Protein AF-A0A6A6K8E7-F1 (afdb_monomer_lite)

Structure (mmCIF, N/CA/C/O backbone):
data_AF-A0A6A6K8E7-F1
#
_entry.id   AF-A0A6A6K8E7-F1
#
loop_
_atom_site.group_PDB
_atom_site.id
_atom_site.type_symbol
_atom_site.label_atom_id
_atom_site.label_alt_id
_atom_site.label_comp_id
_atom_site.label_asym_id
_atom_site.label_entity_id
_atom_site.label_seq_id
_atom_site.pdbx_PDB_ins_code
_atom_site.Cartn_x
_atom_site.Cartn_y
_atom_site.Cartn_z
_atom_site.occupancy
_atom_site.B_iso_or_equiv
_atom_site.auth_seq_id
_atom_site.auth_comp_id
_atom_site.auth_asym_id
_atom_site.auth_atom_id
_atom_site.pdbx_PDB_model_num
ATOM 1 N N . MET A 1 1 ? -2.372 -2.328 24.930 1.00 84.94 1 MET A N 1
ATOM 2 C CA . MET A 1 1 ? -2.361 -1.966 23.493 1.00 84.94 1 MET A CA 1
ATOM 3 C C . MET A 1 1 ? -1.120 -2.488 22.776 1.00 84.94 1 MET A C 1
ATOM 5 O O . MET A 1 1 ? -1.290 -3.328 21.912 1.00 84.94 1 MET A O 1
ATOM 9 N N . CYS A 1 2 ? 0.113 -2.120 23.151 1.00 92.75 2 CYS A N 1
ATOM 10 C CA . CYS A 1 2 ? 1.314 -2.597 22.435 1.00 92.75 2 CYS A CA 1
ATOM 11 C C . CYS A 1 2 ? 1.496 -4.128 22.369 1.00 92.75 2 CYS A C 1
ATOM 13 O O . CYS A 1 2 ? 2.078 -4.627 21.412 1.00 92.75 2 CYS A O 1
ATOM 15 N N . ASN A 1 3 ? 0.945 -4.888 23.322 1.00 91.62 3 ASN A N 1
ATOM 16 C CA . ASN A 1 3 ? 1.037 -6.354 23.334 1.00 91.62 3 ASN A CA 1
ATOM 17 C C . ASN A 1 3 ? 0.374 -7.052 22.125 1.00 91.62 3 ASN A C 1
ATOM 19 O O . ASN A 1 3 ? 0.694 -8.197 21.838 1.00 91.62 3 ASN A O 1
ATOM 23 N N . VAL A 1 4 ? -0.550 -6.387 21.420 1.00 88.94 4 VAL A N 1
ATOM 24 C CA . VAL A 1 4 ? -1.189 -6.949 20.212 1.00 88.94 4 VAL A CA 1
ATOM 25 C C . VAL A 1 4 ? -0.459 -6.572 18.919 1.00 88.94 4 VAL A C 1
ATOM 27 O O . VAL A 1 4 ? -0.928 -6.889 17.830 1.00 88.94 4 VAL A O 1
ATOM 30 N N . THR A 1 5 ? 0.646 -5.831 19.021 1.00 93.31 5 THR A N 1
ATOM 31 C CA . THR A 1 5 ? 1.342 -5.265 17.863 1.00 93.31 5 THR A CA 1
ATOM 32 C C . THR A 1 5 ? 2.451 -6.172 17.354 1.00 93.31 5 THR A C 1
ATOM 34 O O . THR A 1 5 ? 3.010 -6.974 18.099 1.00 93.31 5 THR A O 1
ATOM 37 N N . ARG A 1 6 ? 2.798 -6.018 16.072 1.00 89.75 6 ARG A N 1
ATOM 38 C CA . ARG A 1 6 ? 3.894 -6.763 15.439 1.00 89.75 6 ARG A CA 1
ATOM 39 C C . ARG A 1 6 ? 5.268 -6.368 15.992 1.00 89.75 6 ARG A C 1
ATOM 41 O O . ARG A 1 6 ? 6.179 -7.192 15.981 1.00 89.75 6 ARG A O 1
ATOM 48 N N . TYR A 1 7 ? 5.414 -5.133 16.480 1.00 94.88 7 TYR A N 1
ATOM 49 C CA . TYR A 1 7 ? 6.658 -4.597 17.036 1.00 94.88 7 TYR A CA 1
ATOM 50 C C . TYR A 1 7 ? 6.416 -4.010 18.439 1.00 94.88 7 TYR A C 1
ATOM 52 O O . TYR A 1 7 ? 6.414 -2.785 18.604 1.00 94.88 7 TYR A O 1
ATOM 60 N N . PRO A 1 8 ? 6.219 -4.862 19.464 1.00 95.06 8 PRO A N 1
ATOM 61 C CA . PRO A 1 8 ? 5.814 -4.425 20.800 1.00 95.06 8 PRO A CA 1
ATOM 62 C C . PRO A 1 8 ? 6.839 -3.493 21.451 1.00 95.06 8 PRO A C 1
ATOM 64 O O . PRO A 1 8 ? 6.455 -2.447 21.967 1.00 95.06 8 PRO A O 1
ATOM 67 N N . ASP A 1 9 ? 8.136 -3.793 21.359 1.00 95.69 9 ASP A N 1
ATOM 68 C CA . ASP A 1 9 ? 9.183 -2.954 21.959 1.00 95.69 9 ASP A CA 1
ATOM 69 C C . ASP A 1 9 ? 9.235 -1.557 21.333 1.00 95.69 9 ASP A C 1
ATOM 71 O O . ASP A 1 9 ? 9.339 -0.554 22.041 1.00 95.69 9 ASP A O 1
ATOM 75 N N . SER A 1 10 ? 9.108 -1.478 20.001 1.00 96.19 10 SER A N 1
ATOM 76 C CA . SER A 1 10 ? 9.092 -0.192 19.298 1.00 96.19 10 SER A CA 1
ATOM 77 C C . SER A 1 10 ? 7.803 0.580 19.566 1.00 96.19 10 SER A C 1
ATOM 79 O O . SER A 1 10 ? 7.835 1.803 19.584 1.00 96.19 10 SER A O 1
ATOM 81 N N . CYS A 1 11 ? 6.682 -0.114 19.791 1.00 96.19 11 CYS A N 1
ATOM 82 C CA . CYS A 1 11 ? 5.432 0.496 20.236 1.00 96.19 11 CYS A CA 1
ATOM 83 C C . CYS A 1 11 ? 5.599 1.122 21.625 1.00 96.19 11 CYS A C 1
ATOM 85 O O . CYS A 1 11 ? 5.289 2.294 21.815 1.00 96.19 11 CYS A O 1
ATOM 87 N N . TYR A 1 12 ? 6.136 0.374 22.594 1.00 94.75 12 TYR A N 1
ATOM 88 C CA . TYR A 1 12 ? 6.319 0.878 23.956 1.00 94.75 12 TYR A CA 1
ATOM 89 C C . TYR A 1 12 ? 7.267 2.079 24.006 1.00 94.75 12 TYR A C 1
ATOM 91 O O . TYR A 1 12 ? 6.961 3.075 24.669 1.00 94.75 12 TYR A O 1
ATOM 99 N N . SER A 1 13 ? 8.406 2.016 23.312 1.00 94.62 13 SER A N 1
ATOM 100 C CA . SER A 1 13 ? 9.389 3.103 23.329 1.00 94.62 13 SER A CA 1
ATOM 101 C C . SER A 1 13 ? 8.856 4.377 22.670 1.00 94.62 13 SER A C 1
ATOM 103 O O . SER A 1 13 ? 8.984 5.457 23.251 1.00 94.62 13 SER A O 1
ATOM 105 N N . SER A 1 14 ? 8.190 4.267 21.518 1.00 94.31 14 SER A N 1
ATOM 106 C CA . SER A 1 14 ? 7.659 5.432 20.808 1.00 94.31 14 SER A CA 1
ATOM 107 C C . SER A 1 14 ? 6.441 6.035 21.507 1.00 94.31 14 SER A C 1
ATOM 109 O O . SER A 1 14 ? 6.390 7.249 21.703 1.00 94.31 14 SER A O 1
ATOM 111 N N . MET A 1 15 ? 5.505 5.210 21.989 1.00 91.81 15 MET A N 1
ATOM 112 C CA . MET A 1 15 ? 4.329 5.695 22.716 1.00 91.81 15 MET A CA 1
ATOM 113 C C . MET A 1 15 ? 4.702 6.333 24.054 1.00 91.81 15 MET A C 1
ATOM 115 O O . MET A 1 15 ? 4.151 7.373 24.401 1.00 91.81 15 MET A O 1
ATOM 119 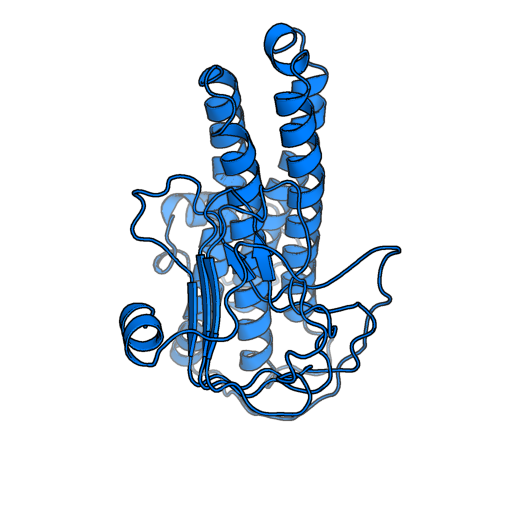N N . SER A 1 16 ? 5.645 5.757 24.808 1.00 89.94 16 SER A N 1
ATOM 120 C CA . SER A 1 16 ? 6.080 6.346 26.084 1.00 89.94 16 SER A CA 1
ATOM 121 C C . SER A 1 16 ? 6.799 7.684 25.899 1.00 89.94 16 SER A C 1
ATOM 123 O O . SER A 1 16 ? 6.600 8.598 26.700 1.00 89.94 16 SER A O 1
ATOM 125 N N . SER A 1 17 ? 7.594 7.831 24.834 1.00 89.88 17 SER A N 1
ATOM 126 C CA . SER A 1 17 ? 8.190 9.113 24.452 1.00 89.88 17 SER A CA 1
ATOM 127 C C . SER A 1 17 ? 7.111 10.136 24.085 1.00 89.88 17 SER A C 1
ATOM 129 O O . SER A 1 17 ? 7.082 11.228 24.654 1.00 89.88 17 SER A O 1
ATOM 131 N N . ALA A 1 18 ? 6.163 9.746 23.228 1.00 88.31 18 ALA A N 1
ATOM 132 C CA . ALA A 1 18 ? 5.090 10.616 22.765 1.00 88.31 18 ALA A CA 1
ATOM 133 C C . ALA A 1 18 ? 4.142 11.052 23.899 1.00 88.31 18 ALA A C 1
ATOM 135 O O . ALA A 1 18 ? 3.736 12.213 23.946 1.00 88.31 18 ALA A O 1
ATOM 136 N N . LEU A 1 19 ? 3.846 10.158 24.852 1.00 86.50 19 LEU A N 1
ATOM 137 C CA . LEU A 1 19 ? 3.050 10.452 26.051 1.00 86.50 19 LEU A CA 1
ATOM 138 C C . LEU A 1 19 ? 3.703 11.542 26.904 1.00 86.50 19 LEU A C 1
ATOM 140 O O . LEU A 1 19 ? 3.022 12.465 27.335 1.00 86.50 19 LEU A O 1
ATOM 144 N N . ARG A 1 20 ? 5.026 11.475 27.105 1.00 82.81 20 ARG A N 1
ATOM 145 C CA . ARG A 1 20 ? 5.769 12.490 27.874 1.00 82.81 20 ARG A CA 1
ATOM 146 C C . ARG A 1 20 ? 5.774 13.859 27.195 1.00 82.81 20 ARG A C 1
ATOM 148 O O . ARG A 1 20 ? 5.878 14.866 27.885 1.00 82.81 20 ARG A O 1
ATOM 155 N N . SER A 1 21 ? 5.693 13.895 25.866 1.00 79.31 21 SER A N 1
ATOM 156 C CA . SER A 1 21 ? 5.676 15.136 25.081 1.00 79.31 21 SER A CA 1
ATOM 157 C C . SER A 1 21 ? 4.278 15.703 24.809 1.00 79.31 21 SER A C 1
ATOM 159 O O . SER A 1 21 ? 4.171 16.817 24.305 1.00 79.31 21 SER A O 1
ATOM 161 N N . SER A 1 22 ? 3.208 14.948 25.078 1.00 71.50 22 SER A N 1
ATOM 162 C CA . SER A 1 22 ? 1.848 15.331 24.686 1.00 71.50 22 SER A CA 1
ATOM 163 C C . SER A 1 22 ? 1.158 16.173 25.757 1.00 71.50 22 SER A C 1
ATOM 165 O O . SER A 1 22 ? 0.893 15.697 26.856 1.00 71.50 22 SER A O 1
ATOM 167 N N . SER A 1 23 ? 0.772 17.399 25.399 1.00 62.88 23 SER A N 1
ATOM 168 C CA . SER A 1 23 ? -0.050 18.290 26.235 1.00 62.88 23 SER A CA 1
ATOM 169 C C . SER A 1 23 ? -1.548 17.949 26.214 1.00 62.88 23 SER A C 1
ATOM 171 O O . SER A 1 23 ? -2.317 18.541 26.964 1.00 62.88 23 SER A O 1
ATOM 173 N N . ASN A 1 24 ? -1.974 17.046 25.320 1.00 55.28 24 ASN A N 1
ATOM 174 C CA . ASN A 1 24 ? -3.386 16.788 25.004 1.00 55.28 24 ASN A CA 1
ATOM 175 C C . ASN A 1 24 ? -3.947 15.519 25.662 1.00 55.28 24 ASN A C 1
ATOM 177 O O . ASN A 1 24 ? -5.092 15.169 25.395 1.00 55.28 24 ASN A O 1
ATOM 181 N N . VAL A 1 25 ? -3.149 14.805 26.460 1.00 64.69 25 VAL A N 1
ATOM 182 C CA . VAL A 1 25 ? -3.635 13.655 27.234 1.00 64.69 25 VAL A CA 1
ATOM 183 C C . VAL A 1 25 ? -4.219 14.192 28.529 1.00 64.69 25 VAL A C 1
ATOM 185 O O . VAL A 1 25 ? -3.510 14.832 29.305 1.00 64.69 25 VAL A O 1
ATOM 188 N N . THR A 1 26 ? -5.514 13.964 28.735 1.00 63.41 26 THR A N 1
ATOM 189 C CA . THR A 1 26 ? -6.247 14.540 29.871 1.00 63.41 26 THR A CA 1
ATOM 190 C C . THR A 1 26 ? -5.755 14.031 31.232 1.00 63.41 26 THR A C 1
ATOM 192 O O . THR A 1 26 ? -5.766 14.799 32.194 1.00 63.41 26 THR A O 1
ATOM 195 N N . ASP A 1 27 ? -5.235 12.799 31.298 1.00 66.75 27 ASP A N 1
ATOM 196 C CA . ASP A 1 27 ? -4.485 12.253 32.437 1.00 66.75 27 ASP A CA 1
ATOM 197 C C . ASP A 1 27 ? -3.301 11.379 31.952 1.00 66.75 27 ASP A C 1
ATOM 199 O O . ASP A 1 27 ? -3.496 10.225 31.561 1.00 66.75 27 ASP A O 1
ATOM 203 N N . PRO A 1 28 ? -2.050 11.880 31.976 1.00 65.88 28 PRO A N 1
ATOM 204 C CA . PRO A 1 28 ? -0.867 11.115 31.568 1.00 65.88 28 PRO A CA 1
ATOM 205 C C . PRO A 1 28 ? -0.622 9.837 32.385 1.00 65.88 28 PRO A C 1
ATOM 207 O O . PRO A 1 28 ? 0.130 8.967 31.937 1.00 65.88 28 PRO A O 1
ATOM 210 N N . HIS A 1 29 ? -1.213 9.719 33.580 1.00 68.50 29 HIS A N 1
ATOM 211 C CA . HIS A 1 29 ? -1.093 8.543 34.438 1.00 68.50 29 HIS A CA 1
ATOM 212 C C . HIS A 1 29 ? -2.156 7.477 34.147 1.00 68.50 29 HIS A C 1
ATOM 214 O O . HIS A 1 29 ? -1.919 6.308 34.459 1.00 68.50 29 HIS A O 1
ATOM 220 N N . ASN A 1 30 ? -3.277 7.845 33.520 1.00 69.88 30 ASN A N 1
ATOM 221 C CA . ASN A 1 30 ? -4.328 6.913 33.112 1.00 69.88 30 ASN A CA 1
ATOM 222 C C . ASN A 1 30 ? -5.020 7.355 31.803 1.00 69.88 30 ASN A C 1
ATOM 224 O O . ASN A 1 30 ? -6.186 7.749 31.825 1.00 69.88 30 ASN A O 1
ATOM 228 N N . PRO A 1 31 ? -4.311 7.302 30.661 1.00 74.00 31 PRO A N 1
ATOM 229 C CA . PRO A 1 31 ? -4.851 7.741 29.379 1.00 74.00 31 PRO A CA 1
ATOM 230 C C . PRO A 1 31 ? -5.948 6.802 28.872 1.00 74.00 31 PRO A C 1
ATOM 232 O O . PRO A 1 31 ? -5.820 5.574 28.929 1.00 74.00 31 PRO A O 1
ATOM 235 N N . GLU A 1 32 ? -6.998 7.382 28.296 1.00 73.69 32 GLU A N 1
ATOM 236 C CA . GLU A 1 32 ? -8.095 6.613 27.716 1.00 73.69 32 GLU A CA 1
ATOM 237 C C . GLU A 1 32 ? -7.620 5.823 26.472 1.00 73.69 32 GLU A C 1
ATOM 239 O O . GLU A 1 32 ? -6.768 6.299 25.710 1.00 73.69 32 GLU A O 1
ATOM 244 N N . PRO A 1 33 ? -8.188 4.636 26.170 1.00 78.00 33 PRO A N 1
ATOM 245 C CA . PRO A 1 33 ? -7.754 3.814 25.032 1.00 78.00 33 PRO A CA 1
ATOM 246 C C . PRO A 1 33 ? -7.795 4.539 23.679 1.00 78.00 33 PRO A C 1
ATOM 248 O O . PRO A 1 33 ? -6.958 4.289 22.809 1.00 78.00 33 PRO A O 1
ATOM 251 N N . HIS A 1 34 ? -8.756 5.449 23.496 1.00 77.31 34 HIS A N 1
ATOM 252 C CA . HIS A 1 34 ? -8.877 6.246 22.276 1.00 77.31 34 HIS A CA 1
ATOM 253 C C . HIS A 1 34 ? -7.769 7.309 22.161 1.00 77.31 34 HIS A C 1
ATOM 255 O O . HIS A 1 34 ? -7.256 7.525 21.063 1.00 77.31 34 HIS A O 1
ATOM 261 N N . GLU A 1 35 ? -7.346 7.921 23.276 1.00 79.69 35 GLU A N 1
ATOM 262 C CA . GLU A 1 35 ? -6.226 8.873 23.314 1.00 79.69 35 GLU A CA 1
ATOM 263 C C . GLU A 1 35 ? -4.915 8.160 22.975 1.00 79.69 35 GLU A C 1
ATOM 265 O O . GLU A 1 35 ? -4.120 8.655 22.175 1.00 79.69 35 GLU A O 1
ATOM 270 N N . LEU A 1 36 ? -4.714 6.958 23.525 1.00 85.44 36 LEU A N 1
ATOM 271 C CA . LEU A 1 36 ? -3.559 6.116 23.218 1.00 85.44 36 LEU A CA 1
ATOM 272 C C . LEU A 1 36 ? -3.527 5.681 21.751 1.00 85.44 36 LEU A C 1
ATOM 274 O O . LEU A 1 36 ? -2.457 5.649 21.140 1.00 85.44 36 LEU A O 1
ATOM 278 N N . PHE A 1 37 ? -4.680 5.354 21.167 1.00 88.62 37 PHE A N 1
ATOM 279 C CA . PHE A 1 37 ? -4.739 4.981 19.758 1.00 88.62 37 PHE A CA 1
ATOM 280 C C . PHE A 1 37 ? -4.448 6.181 18.852 1.00 88.62 37 PHE A C 1
ATOM 282 O O . PHE A 1 37 ? -3.623 6.083 17.945 1.00 88.62 37 PHE A O 1
ATOM 289 N N . LEU A 1 38 ? -5.043 7.338 19.154 1.00 88.12 38 LEU A N 1
ATOM 290 C CA . LEU A 1 38 ? -4.754 8.591 18.461 1.00 88.12 38 LEU A CA 1
ATOM 291 C C . LEU A 1 38 ? -3.267 8.958 18.550 1.00 88.12 38 LEU A C 1
ATOM 293 O O . LEU A 1 38 ? -2.678 9.429 17.578 1.00 88.12 38 LEU A O 1
ATOM 297 N N . LEU A 1 39 ? -2.646 8.728 19.707 1.00 90.75 39 LEU A N 1
ATOM 298 C CA . LEU A 1 39 ? -1.219 8.945 19.895 1.00 90.75 39 LEU A CA 1
ATOM 299 C C . LEU A 1 39 ? -0.374 7.997 19.034 1.00 90.75 39 LEU A C 1
ATOM 301 O O . LEU A 1 39 ? 0.589 8.450 18.424 1.00 90.75 39 LEU A O 1
ATOM 305 N N . SER A 1 40 ? -0.754 6.718 18.933 1.00 94.81 40 SER A N 1
ATOM 306 C CA . SER A 1 40 ? -0.100 5.753 18.034 1.00 94.81 40 SER A CA 1
ATOM 307 C C . SER A 1 40 ? -0.118 6.235 16.580 1.00 94.81 40 SER A C 1
ATOM 309 O O . SER A 1 40 ? 0.911 6.195 15.908 1.00 94.81 40 SER A O 1
ATOM 311 N N . LEU A 1 41 ? -1.259 6.753 16.114 1.00 95.25 41 LEU A N 1
ATOM 312 C CA . LEU A 1 41 ? -1.389 7.293 14.758 1.00 95.25 41 LEU A CA 1
ATOM 313 C C . LEU A 1 41 ? -0.506 8.525 14.542 1.00 95.25 41 LEU A C 1
ATOM 315 O O . LEU A 1 41 ? 0.165 8.621 13.522 1.00 95.25 41 LEU A O 1
ATOM 319 N N . LYS A 1 42 ? -0.447 9.440 15.517 1.00 94.69 42 LYS A N 1
ATOM 320 C CA . LYS A 1 42 ? 0.431 10.621 15.453 1.00 94.69 42 LYS A CA 1
ATOM 321 C C . LYS A 1 42 ? 1.912 10.251 15.422 1.00 94.69 42 LYS A C 1
ATOM 323 O O . LYS A 1 42 ? 2.681 10.884 14.710 1.00 94.69 42 LYS A O 1
ATOM 328 N N . VAL A 1 43 ? 2.313 9.230 16.180 1.00 96.31 43 VAL A N 1
ATOM 329 C CA . VAL A 1 43 ? 3.682 8.697 16.143 1.00 96.31 43 VAL A CA 1
ATOM 330 C C . VAL A 1 43 ? 4.014 8.166 14.749 1.00 96.31 43 VAL A C 1
ATOM 332 O O . VAL A 1 43 ? 5.068 8.499 14.214 1.00 96.31 43 VAL A O 1
ATOM 335 N N . ALA A 1 44 ? 3.115 7.381 14.147 1.00 97.75 44 ALA A N 1
ATOM 336 C CA . ALA A 1 44 ? 3.294 6.894 12.782 1.00 97.75 44 ALA A CA 1
ATOM 337 C C . ALA A 1 44 ? 3.381 8.054 11.776 1.00 97.75 44 ALA A C 1
ATOM 339 O O . ALA A 1 44 ? 4.338 8.116 11.008 1.00 97.75 44 ALA A O 1
ATOM 340 N N . LEU A 1 45 ? 2.444 9.007 11.844 1.00 97.25 45 LEU A N 1
ATOM 341 C CA . LEU A 1 45 ? 2.396 10.178 10.968 1.00 97.25 45 LEU A CA 1
ATOM 342 C C . LEU A 1 45 ? 3.704 10.975 11.005 1.00 97.25 45 LEU A C 1
ATOM 344 O O . LEU A 1 45 ? 4.283 11.255 9.961 1.00 97.25 45 LEU A O 1
ATOM 348 N N . ASN A 1 46 ? 4.191 11.308 12.202 1.00 96.38 46 ASN A N 1
ATOM 349 C CA . ASN A 1 46 ? 5.400 12.116 12.364 1.00 96.38 46 ASN A CA 1
ATOM 350 C C . ASN A 1 46 ? 6.633 11.452 11.735 1.00 96.38 46 ASN A C 1
ATOM 352 O O . ASN A 1 46 ? 7.451 12.140 11.124 1.00 96.38 46 ASN A O 1
ATOM 356 N N . GLU A 1 47 ? 6.764 10.127 11.850 1.00 96.94 47 GLU A N 1
ATOM 357 C CA . GLU A 1 47 ? 7.870 9.416 11.203 1.00 96.94 47 GLU A CA 1
ATOM 358 C C . GLU A 1 47 ? 7.738 9.386 9.679 1.00 96.94 47 GLU A C 1
ATOM 360 O O . GLU A 1 47 ? 8.739 9.559 8.986 1.00 96.94 47 GLU A O 1
ATOM 365 N N . VAL A 1 48 ? 6.529 9.205 9.133 1.00 97.06 48 VAL A N 1
ATOM 366 C CA . VAL A 1 48 ? 6.329 9.245 7.672 1.00 97.06 48 VAL A CA 1
ATOM 367 C C . VAL A 1 48 ? 6.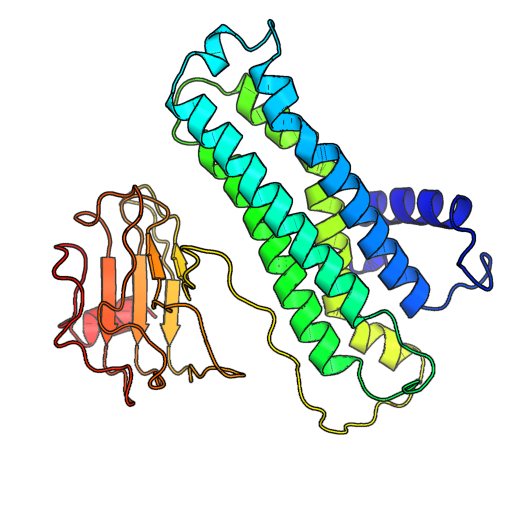580 10.660 7.128 1.00 97.06 48 VAL A C 1
ATOM 369 O O . VAL A 1 48 ? 7.248 10.816 6.108 1.00 97.06 48 VAL A O 1
ATOM 372 N N . ILE A 1 49 ? 6.151 11.706 7.842 1.00 95.44 49 ILE A N 1
ATOM 373 C CA . ILE A 1 49 ? 6.462 13.102 7.492 1.00 95.44 49 ILE A CA 1
ATOM 374 C C . ILE A 1 49 ? 7.977 13.332 7.480 1.00 95.44 49 ILE A C 1
ATOM 376 O O . ILE A 1 49 ? 8.500 13.896 6.521 1.00 95.44 49 ILE A O 1
ATOM 380 N N . SER A 1 50 ? 8.701 12.874 8.503 1.00 95.25 50 SER A N 1
ATOM 381 C CA . SER A 1 50 ? 10.168 12.976 8.555 1.00 95.25 50 SER A CA 1
ATOM 382 C C . SER A 1 50 ? 10.829 12.272 7.358 1.00 95.25 50 SER A C 1
ATOM 384 O O . SER A 1 50 ? 11.728 12.817 6.704 1.00 95.25 50 SER A O 1
ATOM 386 N N . LEU A 1 51 ? 10.314 11.088 7.017 1.00 94.38 51 LEU A N 1
ATOM 387 C CA . LEU A 1 51 ? 10.765 10.275 5.894 1.00 94.38 51 LEU A CA 1
ATOM 388 C C . LEU A 1 51 ? 10.514 10.929 4.526 1.00 94.38 51 LEU A C 1
ATOM 390 O O . LEU A 1 51 ? 11.317 10.715 3.621 1.00 94.38 51 LEU A O 1
ATOM 394 N N . SER A 1 52 ? 9.470 11.750 4.366 1.00 91.75 52 SER A N 1
ATOM 395 C CA . SER A 1 52 ? 9.103 12.372 3.077 1.00 91.75 52 SER A CA 1
ATOM 396 C C . SER A 1 52 ? 10.240 13.164 2.412 1.00 91.75 52 SER A C 1
ATOM 398 O O . SER A 1 52 ? 10.306 13.266 1.191 1.00 91.75 52 SER A O 1
ATOM 400 N N . SER A 1 53 ? 11.187 13.673 3.207 1.00 93.25 53 SER A N 1
ATOM 401 C CA . SER A 1 53 ? 12.364 14.407 2.724 1.00 93.25 53 SER A CA 1
ATOM 402 C C . SER A 1 53 ? 13.504 13.516 2.208 1.00 93.25 53 SER A C 1
ATOM 404 O O . SER A 1 53 ? 14.456 14.010 1.594 1.00 93.25 53 SER A O 1
ATOM 406 N N . LEU A 1 54 ? 13.451 12.206 2.469 1.00 93.94 54 LEU A N 1
ATOM 407 C CA . LEU A 1 54 ? 14.519 11.258 2.159 1.00 93.94 54 LEU A CA 1
ATOM 408 C C . LEU A 1 54 ? 14.871 11.206 0.664 1.00 93.94 54 LEU A C 1
ATOM 410 O O . LEU A 1 54 ? 16.069 11.265 0.375 1.00 93.94 54 LEU A O 1
ATOM 414 N N . PRO A 1 55 ? 13.913 11.131 -0.283 1.00 93.31 55 PRO A N 1
ATOM 415 C CA . PRO A 1 55 ? 14.257 11.033 -1.698 1.00 93.31 55 PRO A CA 1
ATOM 416 C C . PRO A 1 55 ? 15.079 12.237 -2.172 1.00 93.31 55 PRO A C 1
ATOM 418 O O . PRO A 1 55 ? 16.170 12.057 -2.710 1.00 93.31 55 PRO A O 1
ATOM 421 N N . GLN A 1 56 ? 14.652 13.462 -1.848 1.00 92.25 56 GLN A N 1
ATOM 422 C CA . GLN A 1 56 ? 15.405 14.683 -2.166 1.00 92.25 56 GLN A CA 1
ATOM 423 C C . GLN A 1 56 ? 16.783 14.730 -1.495 1.00 92.25 56 GLN A C 1
ATOM 425 O O . GLN A 1 56 ? 17.768 15.144 -2.115 1.00 92.25 56 GLN A O 1
ATOM 430 N N . ARG A 1 57 ? 16.897 14.267 -0.244 1.00 93.50 57 ARG A N 1
ATOM 431 C CA . ARG A 1 57 ? 18.197 14.154 0.441 1.00 93.50 57 ARG A CA 1
ATOM 432 C C . ARG A 1 57 ? 19.142 13.179 -0.259 1.00 93.50 57 ARG A C 1
ATOM 434 O O . ARG A 1 57 ? 20.339 13.437 -0.315 1.00 93.50 57 ARG A O 1
ATOM 441 N N . ILE A 1 58 ? 18.624 12.072 -0.785 1.00 92.50 58 ILE A N 1
ATOM 442 C CA . ILE A 1 58 ? 19.410 11.097 -1.548 1.00 92.50 58 ILE A CA 1
ATOM 443 C C . ILE A 1 58 ? 19.835 11.696 -2.889 1.00 92.50 58 ILE A C 1
ATOM 445 O O . ILE A 1 58 ? 21.019 11.647 -3.213 1.00 92.50 58 ILE A O 1
ATOM 449 N N . ILE A 1 59 ? 18.898 12.297 -3.632 1.00 91.12 59 ILE A N 1
ATOM 450 C CA . ILE A 1 59 ? 19.145 12.910 -4.948 1.00 91.12 59 ILE A CA 1
ATOM 451 C C . ILE A 1 59 ? 20.247 13.972 -4.856 1.00 91.12 59 ILE A C 1
ATOM 453 O O . ILE A 1 59 ? 21.138 14.016 -5.701 1.00 91.12 59 ILE A O 1
ATOM 457 N N . SER A 1 60 ? 20.213 14.795 -3.806 1.00 93.00 60 SER A N 1
ATOM 458 C CA . SER A 1 60 ? 21.180 15.875 -3.577 1.00 93.00 60 SER A CA 1
ATOM 459 C C . SER A 1 60 ? 22.498 15.431 -2.925 1.00 93.00 60 SER A C 1
ATOM 461 O O . SER A 1 60 ? 23.429 16.232 -2.812 1.00 93.00 60 SER A O 1
ATOM 463 N N . SER A 1 61 ? 22.615 14.173 -2.491 1.00 91.94 61 SER A N 1
ATOM 464 C CA . SER A 1 61 ? 23.801 13.681 -1.790 1.00 91.94 61 SER A CA 1
ATOM 465 C C . SER A 1 61 ? 24.935 13.341 -2.753 1.00 91.94 61 SER A C 1
ATOM 467 O O . SER A 1 61 ? 24.802 12.484 -3.627 1.00 91.94 61 SER A O 1
ATOM 469 N N . GLN A 1 62 ? 26.118 13.912 -2.511 1.00 90.31 62 GLN A N 1
ATOM 470 C CA . GLN A 1 62 ? 27.329 13.567 -3.263 1.00 90.31 62 GLN A CA 1
ATOM 471 C C . GLN A 1 62 ? 27.690 12.076 -3.137 1.00 90.31 62 GLN A C 1
ATOM 473 O O . GLN A 1 62 ? 28.230 11.492 -4.079 1.00 90.31 62 GLN A O 1
ATOM 478 N N . MET A 1 63 ? 27.368 11.459 -1.993 1.00 87.94 63 MET A N 1
ATOM 479 C CA . MET A 1 63 ? 27.648 10.048 -1.703 1.00 87.94 63 MET A CA 1
ATOM 480 C C . MET A 1 63 ? 26.932 9.100 -2.669 1.00 87.94 63 MET A C 1
ATOM 482 O O . MET A 1 63 ? 27.487 8.055 -2.990 1.00 87.94 63 MET A O 1
ATOM 486 N N . TYR A 1 64 ? 25.746 9.484 -3.151 1.00 87.88 64 TYR A N 1
ATOM 487 C CA . TYR A 1 64 ? 24.923 8.678 -4.053 1.00 87.88 64 TYR A CA 1
ATOM 488 C C . TYR A 1 64 ? 24.931 9.207 -5.489 1.00 87.88 64 TYR A C 1
ATOM 490 O O . TYR A 1 64 ? 24.101 8.804 -6.288 1.00 87.88 64 TYR A O 1
ATOM 498 N N . SER A 1 65 ? 25.846 10.116 -5.839 1.00 85.38 65 SER A N 1
ATOM 499 C CA . SER A 1 65 ? 25.866 10.764 -7.161 1.00 85.38 65 SER A CA 1
ATOM 500 C C . SER A 1 65 ? 26.006 9.772 -8.320 1.00 85.38 65 SER A C 1
ATOM 502 O O . SER A 1 65 ? 25.383 9.941 -9.365 1.00 85.38 65 SER A O 1
ATOM 504 N N . ASN A 1 66 ? 26.773 8.695 -8.143 1.00 85.06 66 ASN A N 1
ATOM 505 C CA . ASN A 1 66 ? 26.858 7.635 -9.146 1.00 85.06 66 ASN A CA 1
ATOM 506 C C . ASN A 1 66 ? 25.506 6.929 -9.298 1.00 85.06 66 ASN A C 1
ATOM 508 O O . ASN A 1 66 ? 25.089 6.625 -10.418 1.00 85.06 66 ASN A O 1
ATOM 512 N N . GLU A 1 67 ? 24.827 6.687 -8.176 1.00 85.50 67 GLU A N 1
ATOM 513 C CA . GLU A 1 67 ? 23.512 6.078 -8.069 1.00 85.50 67 GLU A CA 1
ATOM 514 C C . GLU A 1 67 ? 22.423 6.923 -8.731 1.00 85.50 67 GLU A C 1
ATOM 516 O O . GLU A 1 67 ? 21.697 6.476 -9.618 1.00 85.50 67 GLU A O 1
ATOM 521 N N . THR A 1 68 ? 22.350 8.184 -8.350 1.00 87.25 68 THR A N 1
ATOM 522 C CA . THR A 1 68 ? 21.298 9.104 -8.762 1.00 87.25 68 THR A CA 1
ATOM 523 C C . THR A 1 68 ? 21.479 9.611 -10.189 1.00 87.25 68 THR A C 1
ATOM 525 O O . THR A 1 68 ? 20.559 10.217 -10.718 1.00 87.25 68 THR A O 1
ATOM 528 N N . ASN A 1 69 ? 22.594 9.316 -10.865 1.00 86.69 69 ASN A N 1
ATOM 529 C CA . ASN A 1 69 ? 22.743 9.544 -12.309 1.00 86.69 69 ASN A CA 1
ATOM 530 C C . ASN A 1 69 ? 21.956 8.544 -13.177 1.00 86.69 69 ASN A C 1
ATOM 532 O O . ASN A 1 69 ? 21.818 8.761 -14.380 1.00 86.69 69 ASN A O 1
ATOM 536 N N . ASP A 1 70 ? 21.471 7.438 -12.605 1.00 86.44 70 ASP A N 1
ATOM 537 C CA . ASP A 1 70 ? 20.652 6.465 -13.331 1.00 86.44 70 ASP A CA 1
ATOM 538 C C . ASP A 1 70 ? 19.184 6.931 -13.377 1.00 86.44 70 ASP A C 1
ATOM 540 O O . ASP A 1 70 ? 18.571 7.099 -12.315 1.00 86.44 70 ASP A O 1
ATOM 544 N N . PRO A 1 71 ? 18.593 7.111 -14.575 1.00 86.00 71 PRO A N 1
ATOM 545 C CA . PRO A 1 71 ? 17.199 7.526 -14.722 1.00 86.00 71 PRO A CA 1
ATOM 546 C C . PRO A 1 71 ? 16.199 6.612 -14.004 1.00 86.00 71 PRO A C 1
ATOM 548 O O . PRO A 1 71 ? 15.174 7.095 -13.521 1.00 86.00 71 PRO A O 1
ATOM 551 N N . LEU A 1 72 ? 16.487 5.309 -13.894 1.00 84.06 72 LEU A N 1
ATOM 552 C CA . LEU A 1 72 ? 15.622 4.363 -13.183 1.00 84.06 72 LEU A CA 1
ATOM 553 C C . LEU A 1 72 ? 15.640 4.621 -11.674 1.00 84.06 72 LEU A C 1
ATOM 555 O O . LEU A 1 72 ? 14.600 4.576 -11.024 1.00 84.06 72 LEU A O 1
ATOM 559 N N . VAL A 1 73 ? 16.810 4.953 -11.121 1.00 87.06 73 VAL A N 1
ATOM 560 C CA . VAL A 1 73 ? 16.951 5.298 -9.700 1.00 87.06 73 VAL A CA 1
ATOM 561 C C . VAL A 1 73 ? 16.267 6.629 -9.394 1.00 87.06 73 VAL A C 1
ATOM 563 O O . VAL A 1 73 ? 15.572 6.723 -8.385 1.00 87.06 73 VAL A O 1
ATOM 566 N N . GLN A 1 74 ? 16.407 7.640 -10.259 1.00 88.12 74 GLN A N 1
ATOM 567 C CA . GLN A 1 74 ? 15.678 8.905 -10.089 1.00 88.12 74 GLN A CA 1
ATOM 568 C C . GLN A 1 74 ? 14.165 8.701 -10.148 1.00 88.12 74 GLN A C 1
ATOM 570 O O . GLN A 1 74 ? 13.446 9.229 -9.305 1.00 88.12 74 GLN A O 1
ATOM 575 N N . SER A 1 75 ? 13.686 7.900 -11.103 1.00 86.38 75 SER A N 1
ATOM 576 C CA . SER A 1 75 ? 12.258 7.600 -11.241 1.00 86.38 75 SER A CA 1
ATOM 577 C C . SER A 1 75 ? 11.720 6.865 -10.010 1.00 86.38 75 SER A C 1
ATOM 579 O O . SER A 1 75 ? 10.669 7.236 -9.497 1.00 86.38 75 SER A O 1
ATOM 581 N N . ALA A 1 76 ? 12.467 5.895 -9.468 1.00 89.19 76 ALA A N 1
ATOM 582 C CA . ALA A 1 76 ? 12.105 5.208 -8.227 1.00 89.19 76 ALA A CA 1
ATOM 583 C C . ALA A 1 76 ? 12.073 6.159 -7.015 1.00 89.19 76 ALA A C 1
ATOM 585 O O . ALA A 1 76 ? 11.146 6.097 -6.211 1.00 89.19 76 ALA A O 1
ATOM 586 N N . LEU A 1 77 ? 13.039 7.078 -6.900 1.00 91.00 77 LEU A N 1
ATOM 587 C CA . LEU A 1 77 ? 13.058 8.087 -5.833 1.00 91.00 77 LEU A CA 1
ATOM 588 C C . LEU A 1 77 ? 11.872 9.054 -5.944 1.00 91.00 77 LEU A C 1
ATOM 590 O O . LEU A 1 77 ? 11.227 9.321 -4.935 1.00 91.00 77 LEU A O 1
ATOM 594 N N . HIS A 1 78 ? 11.527 9.516 -7.148 1.00 87.12 78 HIS A N 1
ATOM 595 C CA . HIS A 1 78 ? 10.330 10.335 -7.364 1.00 87.12 78 HIS A CA 1
ATOM 596 C C . HIS A 1 78 ? 9.030 9.568 -7.099 1.00 87.12 78 HIS A C 1
ATOM 598 O O . HIS A 1 78 ? 8.098 10.122 -6.521 1.00 87.12 78 HIS A O 1
ATOM 604 N N . ALA A 1 79 ? 8.962 8.281 -7.450 1.00 86.81 79 ALA A N 1
ATOM 605 C CA . ALA A 1 79 ? 7.825 7.438 -7.090 1.00 86.81 79 ALA A CA 1
ATOM 606 C C . ALA A 1 79 ? 7.665 7.337 -5.563 1.00 86.81 79 ALA A C 1
ATOM 608 O O . ALA A 1 79 ? 6.549 7.433 -5.060 1.00 86.81 79 ALA A O 1
ATOM 609 N N . CYS A 1 80 ? 8.766 7.225 -4.813 1.00 92.44 80 CYS A N 1
ATOM 610 C CA . CYS A 1 80 ? 8.724 7.252 -3.351 1.00 92.44 80 CYS A CA 1
ATOM 611 C C . CYS A 1 80 ? 8.171 8.561 -2.782 1.00 92.44 80 CYS A C 1
ATOM 613 O O . CYS A 1 80 ? 7.477 8.517 -1.775 1.00 92.44 80 CYS A O 1
ATOM 615 N N . GLU A 1 81 ? 8.436 9.714 -3.401 1.00 88.44 81 GLU A N 1
ATOM 616 C CA . GLU A 1 81 ? 7.874 10.997 -2.943 1.00 88.44 81 GLU A CA 1
ATOM 617 C C . GLU A 1 81 ? 6.348 10.989 -2.987 1.00 88.44 81 GLU A C 1
ATOM 619 O O . GLU A 1 81 ? 5.702 11.408 -2.029 1.00 88.44 81 GLU A O 1
ATOM 624 N N . ILE A 1 82 ? 5.787 10.463 -4.079 1.00 85.19 82 ILE A N 1
ATOM 625 C CA . ILE A 1 82 ? 4.340 10.329 -4.261 1.00 85.19 82 ILE A CA 1
ATOM 626 C C . ILE A 1 82 ? 3.778 9.345 -3.231 1.00 85.19 82 ILE A C 1
ATOM 628 O O . ILE A 1 82 ? 2.857 9.684 -2.498 1.00 85.19 82 ILE A O 1
ATOM 632 N N . LEU A 1 83 ? 4.387 8.163 -3.107 1.00 89.19 83 LEU A N 1
ATOM 633 C CA . LEU A 1 83 ? 3.935 7.122 -2.180 1.00 89.19 83 LEU A CA 1
ATOM 634 C C . LEU A 1 83 ? 4.018 7.562 -0.709 1.00 89.19 83 LEU A C 1
ATOM 636 O O . LEU A 1 83 ? 3.168 7.200 0.099 1.00 89.19 83 LEU A O 1
ATOM 640 N N . PHE A 1 84 ? 5.022 8.360 -0.336 1.00 94.12 84 PHE A N 1
ATOM 641 C CA . PHE A 1 84 ? 5.115 8.917 1.016 1.00 94.12 84 PHE A CA 1
ATOM 642 C C . PHE A 1 84 ? 4.046 9.974 1.274 1.00 94.12 84 PHE A C 1
ATOM 644 O O . PHE A 1 84 ? 3.510 10.009 2.379 1.00 94.12 84 PHE A O 1
ATOM 651 N N . ALA A 1 85 ? 3.722 10.808 0.284 1.00 88.31 85 ALA A N 1
ATOM 652 C CA . ALA A 1 85 ? 2.628 11.767 0.394 1.00 88.31 85 ALA A CA 1
ATOM 653 C C . ALA A 1 85 ? 1.270 11.057 0.539 1.00 88.31 85 ALA A C 1
ATOM 655 O O . ALA A 1 85 ? 0.517 11.383 1.453 1.00 88.31 85 ALA A O 1
ATOM 656 N N . ASP A 1 86 ? 1.008 10.027 -0.269 1.00 80.81 86 ASP A N 1
ATOM 657 C CA . ASP A 1 86 ? -0.216 9.222 -0.170 1.00 80.81 86 ASP A CA 1
ATOM 658 C C . ASP A 1 86 ? -0.324 8.536 1.207 1.00 80.81 86 ASP A C 1
ATOM 660 O O . ASP A 1 86 ? -1.361 8.596 1.872 1.00 80.81 86 ASP A O 1
ATOM 664 N N . ALA A 1 87 ? 0.774 7.955 1.706 1.00 93.19 87 ALA A N 1
ATOM 665 C CA . ALA A 1 87 ? 0.812 7.348 3.037 1.00 93.19 87 ALA A CA 1
ATOM 666 C C . ALA A 1 87 ? 0.528 8.359 4.166 1.00 93.19 87 ALA A C 1
ATOM 668 O O . ALA A 1 87 ? -0.122 8.004 5.153 1.00 93.19 87 ALA A O 1
ATOM 669 N N . ILE A 1 88 ? 1.000 9.604 4.038 1.00 91.62 88 ILE A N 1
ATOM 670 C CA . ILE A 1 88 ? 0.689 10.694 4.977 1.00 91.62 88 ILE A CA 1
ATOM 671 C C . ILE A 1 88 ? -0.812 10.975 4.961 1.00 91.62 88 ILE A C 1
ATOM 673 O O . ILE A 1 88 ? -1.433 10.928 6.025 1.00 91.62 88 ILE A O 1
ATOM 677 N N . ASP A 1 89 ? -1.395 11.178 3.778 1.00 85.38 89 ASP A N 1
ATOM 678 C CA . ASP A 1 89 ? -2.818 11.482 3.613 1.00 85.38 89 ASP A CA 1
ATOM 679 C C . ASP A 1 89 ? -3.701 10.395 4.252 1.00 85.38 89 ASP A C 1
ATOM 681 O O . ASP A 1 89 ? -4.598 10.702 5.040 1.00 85.38 89 ASP A O 1
ATOM 685 N N . TYR A 1 90 ? -3.404 9.112 4.021 1.00 90.69 90 TYR A N 1
ATOM 686 C CA . TYR A 1 90 ? -4.157 8.004 4.626 1.00 90.69 90 TYR A CA 1
ATOM 687 C C . TYR A 1 90 ? -4.047 7.948 6.160 1.00 90.69 90 TYR A C 1
ATOM 689 O O . TYR A 1 90 ? -5.013 7.605 6.859 1.00 90.69 90 TYR A O 1
ATOM 697 N N . ILE A 1 91 ? -2.884 8.284 6.726 1.00 93.69 91 ILE A N 1
ATOM 698 C CA . ILE A 1 91 ? -2.720 8.347 8.184 1.00 93.69 91 ILE A CA 1
ATOM 699 C C . ILE A 1 91 ? -3.456 9.572 8.754 1.00 93.69 91 ILE A C 1
ATOM 701 O O . ILE A 1 91 ? -4.082 9.465 9.814 1.00 93.69 91 ILE A O 1
ATOM 705 N N . GLU A 1 92 ? -3.447 10.716 8.068 1.00 90.94 92 GLU A N 1
ATOM 706 C CA . GLU A 1 92 ? -4.222 11.899 8.462 1.00 90.94 92 GLU A CA 1
ATOM 707 C C . GLU A 1 92 ? -5.734 11.646 8.412 1.00 90.94 92 GLU A C 1
ATOM 709 O O . GLU A 1 92 ? -6.448 12.011 9.351 1.00 90.94 92 GLU A O 1
ATOM 714 N N . GLU A 1 93 ? -6.227 10.955 7.381 1.00 86.06 93 GLU A N 1
ATOM 715 C CA . GLU A 1 93 ? -7.627 10.521 7.289 1.00 86.06 93 GLU A CA 1
ATOM 716 C C . GLU A 1 93 ? -7.997 9.588 8.449 1.00 86.06 93 GLU A C 1
ATOM 718 O O . GLU A 1 93 ? -9.033 9.774 9.099 1.00 86.06 93 GLU A O 1
ATOM 723 N N . SER A 1 94 ? -7.101 8.660 8.801 1.00 90.56 94 SER A N 1
ATOM 724 C CA . SER A 1 94 ? -7.270 7.792 9.971 1.00 90.56 94 SER A CA 1
ATOM 725 C C . SER A 1 94 ? -7.418 8.604 11.261 1.00 90.56 94 SER A C 1
ATOM 727 O O . SER A 1 94 ? -8.332 8.370 12.055 1.00 90.56 94 SER A O 1
ATOM 729 N N . ILE A 1 95 ? -6.551 9.599 11.462 1.00 88.81 95 ILE A N 1
ATOM 730 C CA . ILE A 1 95 ? -6.591 10.506 12.616 1.00 88.81 95 ILE A CA 1
ATOM 731 C C . ILE A 1 95 ? -7.897 11.306 12.642 1.00 88.81 95 ILE A C 1
ATOM 733 O O . ILE A 1 95 ? -8.542 11.381 13.691 1.00 88.81 95 ILE A O 1
ATOM 737 N N . SER A 1 96 ? -8.294 11.887 11.508 1.00 84.56 96 SER A N 1
ATOM 738 C CA . SER A 1 96 ? -9.508 12.697 11.378 1.00 84.56 96 SER A CA 1
ATOM 739 C C . SER A 1 96 ? -10.768 11.887 11.683 1.00 84.56 96 SER A C 1
ATOM 741 O O . SER A 1 96 ? -11.646 12.356 12.404 1.00 84.56 96 SER A O 1
ATOM 743 N N . SER A 1 97 ? -10.827 10.636 11.220 1.00 80.00 97 SER A N 1
ATOM 744 C CA . SER A 1 97 ? -11.962 9.746 11.469 1.00 80.00 97 SER A CA 1
ATOM 745 C C . SER A 1 97 ? -12.170 9.472 12.964 1.00 80.00 97 SER A C 1
ATOM 747 O O . SER A 1 97 ? -13.307 9.459 13.453 1.00 80.00 97 SER A O 1
ATOM 749 N N . ILE A 1 98 ? -11.080 9.322 13.723 1.00 76.44 98 ILE A N 1
ATOM 750 C CA . ILE A 1 98 ? -11.117 8.967 15.151 1.00 76.44 98 ILE A CA 1
ATOM 751 C C . ILE A 1 98 ? -11.251 10.191 16.065 1.00 76.44 98 ILE A C 1
ATOM 753 O O . ILE A 1 98 ? -11.750 10.057 17.183 1.00 76.44 98 ILE A O 1
ATOM 757 N N . GLN A 1 99 ? -10.851 11.386 15.624 1.00 70.12 99 GLN A N 1
ATOM 758 C CA . GLN A 1 99 ? -11.070 12.614 16.390 1.00 70.12 99 GLN A CA 1
ATOM 759 C C . GLN A 1 99 ? -12.571 12.946 16.440 1.00 70.12 99 GLN A C 1
ATOM 761 O O . GLN A 1 99 ? -13.185 13.381 15.471 1.00 70.12 99 GLN A O 1
ATOM 766 N N . VAL A 1 100 ? -13.186 12.700 17.597 1.00 59.59 100 VAL A N 1
ATOM 767 C CA . VAL A 1 100 ? -14.613 12.941 17.841 1.00 59.59 100 VAL A CA 1
ATOM 768 C C . VAL A 1 100 ? -14.855 14.444 18.032 1.00 59.59 100 VAL A C 1
ATOM 770 O O . VAL A 1 100 ? -14.336 15.045 18.971 1.00 59.59 100 VAL A O 1
ATOM 773 N N . GLY A 1 101 ? -15.678 15.056 17.173 1.00 51.78 101 GLY A N 1
ATOM 774 C CA . GLY A 1 101 ? -16.349 16.320 17.497 1.00 51.78 101 GLY A CA 1
ATOM 775 C C . GLY A 1 101 ? -17.309 16.108 18.673 1.00 51.78 101 GLY A C 1
ATOM 776 O O . GLY A 1 101 ? -17.879 15.029 18.800 1.00 51.78 101 GLY A O 1
ATOM 777 N N . GLN A 1 102 ? -17.480 17.109 19.541 1.00 40.62 102 GLN A N 1
ATOM 778 C CA . GLN A 1 102 ? -18.148 17.025 20.856 1.00 40.62 102 GLN A CA 1
ATOM 779 C C . GLN A 1 102 ? -19.564 16.391 20.913 1.00 40.62 102 GLN A C 1
ATOM 781 O O . GLN A 1 102 ? -20.072 16.204 22.018 1.00 40.62 102 GLN A O 1
ATOM 786 N N . GLU A 1 103 ? -20.196 16.017 19.797 1.00 41.25 103 GLU A N 1
ATOM 787 C CA . GLU A 1 103 ? -21.594 15.568 19.742 1.00 41.25 103 GLU A CA 1
ATOM 788 C C . GLU A 1 103 ? -21.829 14.038 19.717 1.00 41.25 103 GLU A C 1
ATOM 790 O O . GLU A 1 103 ? -22.938 13.624 20.035 1.00 41.25 103 GLU A O 1
ATOM 795 N N . ASP A 1 104 ? -20.837 13.170 19.457 1.00 45.12 104 ASP A N 1
ATOM 796 C CA . ASP A 1 104 ? -21.095 11.724 19.223 1.00 45.12 104 ASP A CA 1
ATOM 797 C C . ASP A 1 104 ? -20.224 10.763 20.064 1.00 45.12 104 ASP A C 1
ATOM 799 O O . ASP A 1 104 ? -19.374 10.023 19.568 1.00 45.12 104 ASP A O 1
ATOM 803 N N . LYS A 1 105 ? -20.452 10.732 21.382 1.00 47.84 105 LYS A N 1
ATOM 804 C CA . LYS A 1 105 ? -19.615 10.008 22.366 1.00 47.84 105 LYS A CA 1
ATOM 805 C C . LYS A 1 105 ? -19.776 8.476 22.472 1.00 47.84 105 LYS A C 1
ATOM 807 O O . LYS A 1 105 ? -19.211 7.905 23.398 1.00 47.84 105 LYS A O 1
ATOM 812 N N . GLY A 1 106 ? -20.495 7.768 21.592 1.00 46.78 106 GLY A N 1
ATOM 813 C CA . GLY A 1 106 ? -20.756 6.337 21.878 1.00 46.78 106 GLY A CA 1
ATOM 814 C C . GLY A 1 106 ? -21.101 5.361 20.753 1.00 46.78 106 GLY A C 1
ATOM 815 O O . GLY A 1 106 ? -21.429 4.221 21.056 1.00 46.78 106 GLY A O 1
ATOM 816 N N . MET A 1 107 ? -21.074 5.738 19.471 1.00 42.78 107 MET A N 1
ATOM 817 C CA . MET A 1 107 ? -21.783 4.932 18.452 1.00 42.78 107 MET A CA 1
ATOM 818 C C . MET A 1 107 ? -21.116 4.756 17.087 1.00 42.78 107 MET A C 1
ATOM 820 O O . MET A 1 107 ? -21.750 4.277 16.150 1.00 42.78 107 MET A O 1
ATOM 824 N N . LEU A 1 108 ? -19.852 5.149 16.944 1.00 50.47 108 LEU A N 1
ATOM 825 C CA . LEU A 1 108 ? -19.221 5.310 15.628 1.00 50.47 108 LEU A CA 1
ATOM 826 C C . LEU A 1 108 ? -17.885 4.572 15.469 1.00 50.47 108 LEU A C 1
ATOM 828 O O . LEU A 1 108 ? -17.188 4.794 14.490 1.00 50.47 108 LEU A O 1
ATOM 832 N N . VAL A 1 109 ? -17.511 3.685 16.393 1.00 56.97 109 VAL A N 1
ATOM 833 C CA . VAL A 1 109 ? -16.158 3.100 16.403 1.00 56.97 109 VAL A CA 1
ATOM 834 C C . VAL A 1 109 ? -15.965 2.006 15.340 1.00 56.97 109 VAL A C 1
ATOM 836 O O . VAL A 1 109 ? -14.878 1.900 14.795 1.00 56.97 109 VAL A O 1
ATOM 839 N N . THR A 1 110 ? -16.988 1.211 14.993 1.00 58.06 110 THR A N 1
ATOM 840 C CA . THR A 1 110 ? -16.821 -0.004 14.160 1.00 58.06 110 THR A CA 1
ATOM 841 C C . THR A 1 110 ? -16.564 0.270 12.672 1.00 58.06 110 THR A C 1
ATOM 843 O O . THR A 1 110 ? -15.585 -0.216 12.128 1.00 58.06 110 THR A O 1
ATOM 846 N N . SER A 1 111 ? -17.405 1.053 11.990 1.00 61.31 111 SER A N 1
ATOM 847 C CA . SER A 1 111 ? -17.172 1.349 10.563 1.00 61.31 111 SER A CA 1
ATOM 848 C C . SER A 1 111 ? -15.948 2.242 10.373 1.00 61.31 111 SER A C 1
ATOM 850 O O . SER A 1 111 ? -15.131 1.994 9.498 1.00 61.31 111 SER A O 1
ATOM 852 N N . LYS A 1 112 ? -15.764 3.218 11.272 1.00 73.81 112 LYS A N 1
ATOM 853 C CA . LYS A 1 112 ? -14.571 4.065 11.284 1.00 73.81 112 LYS A CA 1
ATOM 854 C C . LYS A 1 112 ? -13.298 3.256 11.484 1.00 73.81 112 LYS A C 1
ATOM 856 O O . LYS A 1 112 ? -12.277 3.608 10.906 1.00 73.81 112 LYS A O 1
ATOM 861 N N . ILE A 1 113 ? -13.334 2.190 12.293 1.00 80.56 113 ILE A N 1
ATOM 862 C CA . ILE A 1 113 ? -12.150 1.352 12.471 1.00 80.56 113 ILE A CA 1
ATOM 863 C C . ILE A 1 113 ? -11.858 0.495 11.241 1.00 80.56 113 ILE A C 1
ATOM 865 O O . ILE A 1 113 ? -10.687 0.250 10.975 1.00 80.56 113 ILE A O 1
ATOM 869 N N . ASP A 1 114 ? -12.871 0.073 10.480 1.00 78.44 114 ASP A N 1
ATOM 870 C CA . ASP A 1 114 ? -12.665 -0.645 9.216 1.00 78.44 114 ASP A CA 1
ATOM 871 C C . ASP A 1 114 ? -12.038 0.268 8.148 1.00 78.44 114 ASP A C 1
ATOM 873 O O . ASP A 1 114 ? -11.087 -0.141 7.474 1.00 78.44 114 ASP A O 1
ATOM 877 N N . ASP A 1 115 ? -12.477 1.527 8.067 1.00 81.06 115 ASP A N 1
ATOM 878 C CA . ASP A 1 115 ? -11.856 2.539 7.201 1.00 81.06 115 ASP A CA 1
ATOM 879 C C . ASP A 1 115 ? -10.408 2.811 7.633 1.00 81.06 115 ASP A C 1
ATOM 881 O O . ASP A 1 115 ? -9.487 2.727 6.825 1.00 81.06 115 ASP A O 1
ATOM 885 N N . VAL A 1 116 ? -10.173 3.013 8.935 1.00 90.25 116 VAL A N 1
ATOM 886 C CA . VAL A 1 116 ? -8.824 3.210 9.493 1.00 90.25 116 VAL A CA 1
ATOM 887 C C . VAL A 1 116 ? -7.917 2.007 9.230 1.00 90.25 116 VAL A C 1
ATOM 889 O O . VAL A 1 116 ? -6.747 2.183 8.901 1.00 90.25 116 VAL A O 1
ATOM 892 N N . ARG A 1 117 ? -8.422 0.773 9.348 1.00 88.06 117 ARG A N 1
ATOM 893 C CA . ARG A 1 117 ? -7.653 -0.430 8.984 1.00 88.06 117 ARG A CA 1
ATOM 894 C C . ARG A 1 117 ? -7.273 -0.403 7.513 1.00 88.06 117 ARG A C 1
ATOM 896 O O . ARG A 1 117 ? -6.119 -0.663 7.195 1.00 88.06 117 ARG A O 1
ATOM 903 N N . THR A 1 118 ? -8.227 -0.070 6.649 1.00 84.12 118 THR A N 1
ATOM 904 C CA . THR A 1 118 ? -8.008 0.017 5.205 1.00 84.12 118 THR A CA 1
ATOM 905 C C . THR A 1 118 ? -6.933 1.051 4.888 1.00 84.12 118 THR A C 1
ATOM 907 O O . THR A 1 118 ? -5.937 0.711 4.259 1.00 84.12 118 THR A O 1
ATOM 910 N N . TRP A 1 119 ? -7.065 2.275 5.398 1.00 90.88 119 TRP A N 1
ATOM 911 C CA . TRP A 1 119 ? -6.099 3.351 5.180 1.00 90.88 119 TRP A CA 1
ATOM 912 C C . TRP A 1 119 ? -4.706 3.023 5.718 1.00 90.88 119 TRP A C 1
ATOM 914 O O . TRP A 1 119 ? -3.717 3.230 5.020 1.00 90.88 119 TRP A O 1
ATOM 924 N N . LEU A 1 120 ? -4.600 2.444 6.917 1.00 94.19 120 LEU A N 1
ATOM 925 C CA . LEU A 1 120 ? -3.307 2.034 7.471 1.00 94.19 120 LEU A CA 1
ATOM 926 C C . LEU A 1 120 ? -2.668 0.886 6.676 1.00 94.19 120 LEU A C 1
ATOM 928 O O . LEU A 1 120 ? -1.449 0.864 6.515 1.00 94.19 120 LEU A O 1
ATOM 932 N N . SER A 1 121 ? -3.461 -0.062 6.169 1.00 90.88 121 SER A N 1
ATOM 933 C CA . SER A 1 121 ? -2.971 -1.111 5.268 1.00 90.88 121 SER A CA 1
ATOM 934 C C . SER A 1 121 ? -2.485 -0.540 3.935 1.00 90.88 121 SER A C 1
ATOM 936 O O . SER A 1 121 ? -1.426 -0.957 3.459 1.00 90.88 121 SER A O 1
ATOM 938 N N . THR A 1 122 ? -3.198 0.433 3.363 1.00 81.88 122 THR A N 1
ATOM 939 C CA . THR A 1 122 ? -2.762 1.131 2.146 1.00 81.88 122 THR A CA 1
ATOM 940 C C . THR A 1 122 ? -1.475 1.913 2.391 1.00 81.88 122 THR A C 1
ATOM 942 O O . THR A 1 122 ? -0.517 1.715 1.657 1.00 81.88 122 THR A O 1
ATOM 945 N N . ALA A 1 123 ? -1.375 2.672 3.486 1.00 92.81 123 ALA A N 1
ATOM 946 C CA . ALA A 1 123 ? -0.157 3.406 3.832 1.00 92.81 123 ALA A CA 1
ATOM 947 C C . ALA A 1 123 ? 1.070 2.483 3.979 1.00 92.81 123 ALA A C 1
ATOM 949 O O . ALA A 1 123 ? 2.154 2.804 3.499 1.00 92.81 123 ALA A O 1
ATOM 950 N N . ILE A 1 124 ? 0.918 1.306 4.603 1.00 88.62 124 ILE A N 1
ATOM 951 C CA . ILE A 1 124 ? 1.999 0.302 4.661 1.00 88.62 124 ILE A CA 1
ATOM 952 C C . ILE A 1 124 ? 2.351 -0.200 3.258 1.00 88.62 124 ILE A C 1
ATOM 954 O O . ILE A 1 124 ? 3.531 -0.345 2.947 1.00 88.62 124 ILE A O 1
ATOM 958 N N . THR A 1 125 ? 1.344 -0.440 2.416 1.00 87.62 125 THR A N 1
ATOM 959 C CA . THR A 1 125 ? 1.545 -0.880 1.030 1.00 87.62 125 THR A CA 1
ATOM 960 C C . THR A 1 125 ? 2.324 0.163 0.233 1.00 87.62 125 THR A C 1
ATOM 962 O O . THR A 1 125 ? 3.250 -0.205 -0.484 1.00 87.62 125 THR A O 1
ATOM 965 N N . ASP A 1 126 ? 2.027 1.452 0.393 1.00 86.31 126 ASP A N 1
ATOM 966 C CA . ASP A 1 126 ? 2.742 2.535 -0.289 1.00 86.31 126 ASP A CA 1
ATOM 967 C C . ASP A 1 126 ? 4.206 2.625 0.174 1.00 86.31 126 ASP A C 1
ATOM 969 O O . ASP A 1 126 ? 5.123 2.724 -0.649 1.00 86.31 126 ASP A O 1
ATOM 973 N N . LEU A 1 127 ? 4.457 2.474 1.483 1.00 92.69 127 LEU A N 1
ATOM 974 C CA . LEU A 1 127 ? 5.816 2.374 2.029 1.00 92.69 127 LEU A CA 1
ATOM 975 C C . LEU A 1 127 ? 6.572 1.159 1.448 1.00 92.69 127 LEU A C 1
ATOM 977 O O . LEU A 1 127 ? 7.713 1.285 1.004 1.00 92.69 127 LEU A O 1
ATOM 981 N N . GLU A 1 128 ? 5.961 -0.023 1.396 1.00 87.69 128 GLU A N 1
ATOM 982 C CA . GLU A 1 128 ? 6.603 -1.213 0.815 1.00 87.69 128 GLU A CA 1
ATOM 983 C C . GLU A 1 128 ? 6.821 -1.072 -0.702 1.00 87.69 128 GLU A C 1
ATOM 985 O O . GLU A 1 128 ? 7.874 -1.458 -1.216 1.00 87.69 128 GLU A O 1
ATOM 990 N N . THR A 1 129 ? 5.883 -0.433 -1.405 1.00 86.50 129 THR A N 1
ATOM 991 C CA . THR A 1 129 ? 5.941 -0.186 -2.853 1.00 86.50 129 THR A CA 1
ATOM 992 C C . THR A 1 129 ? 7.123 0.708 -3.224 1.00 86.50 129 THR A C 1
ATOM 994 O O . THR A 1 129 ? 7.806 0.437 -4.215 1.00 86.50 129 THR A O 1
ATOM 997 N N . CYS A 1 130 ? 7.433 1.716 -2.402 1.00 88.38 130 CYS A N 1
ATOM 998 C CA . CYS A 1 130 ? 8.626 2.542 -2.586 1.00 88.38 130 CYS A CA 1
ATOM 999 C C . CYS A 1 130 ? 9.903 1.684 -2.567 1.00 88.38 130 CYS A C 1
ATOM 1001 O O . CYS A 1 130 ? 10.730 1.770 -3.475 1.00 88.38 130 CYS A O 1
ATOM 1003 N N . ILE A 1 131 ? 10.048 0.792 -1.579 1.00 85.25 131 ILE A N 1
ATOM 1004 C CA . ILE A 1 131 ? 11.215 -0.100 -1.472 1.00 85.25 131 ILE A CA 1
ATOM 1005 C C . ILE A 1 131 ? 11.269 -1.072 -2.661 1.00 85.25 131 ILE A C 1
ATOM 1007 O O . ILE A 1 131 ? 12.348 -1.362 -3.187 1.00 85.25 131 ILE A O 1
ATOM 1011 N N . ASP A 1 132 ? 10.115 -1.569 -3.106 1.00 82.56 132 ASP A N 1
ATOM 1012 C CA . ASP A 1 132 ? 10.001 -2.495 -4.233 1.00 82.56 132 ASP A CA 1
ATOM 1013 C C . ASP A 1 132 ? 10.381 -1.876 -5.582 1.00 82.56 132 ASP A C 1
ATOM 1015 O O . ASP A 1 132 ? 10.843 -2.608 -6.468 1.00 82.56 132 ASP A O 1
ATOM 1019 N N . GLY A 1 133 ? 10.258 -0.552 -5.716 1.00 81.44 133 GLY A N 1
ATOM 1020 C CA . GLY A 1 133 ? 10.720 0.211 -6.878 1.00 81.44 133 GLY A CA 1
ATOM 1021 C C . GLY A 1 133 ? 12.235 0.134 -7.096 1.00 81.44 133 GLY A C 1
ATOM 1022 O O . GLY A 1 133 ? 12.702 0.216 -8.229 1.00 81.44 133 GLY A O 1
ATOM 1023 N N . PHE A 1 134 ? 13.022 -0.118 -6.044 1.00 79.19 134 PHE A N 1
ATOM 1024 C CA . PHE A 1 134 ? 14.481 -0.249 -6.157 1.00 79.19 134 PHE A CA 1
ATOM 1025 C C . PHE A 1 134 ? 14.952 -1.666 -6.504 1.00 79.19 134 PHE A C 1
ATOM 1027 O O . PHE A 1 134 ? 16.096 -1.838 -6.939 1.00 79.19 134 PHE A O 1
ATOM 1034 N N . LYS A 1 135 ? 14.096 -2.689 -6.351 1.00 70.69 135 LYS A N 1
ATOM 1035 C CA . LYS A 1 135 ? 14.479 -4.104 -6.526 1.00 70.69 135 LYS A CA 1
ATOM 1036 C C . LYS A 1 135 ? 14.860 -4.464 -7.967 1.00 70.69 135 LYS A C 1
ATOM 1038 O O . LYS A 1 135 ? 15.706 -5.334 -8.157 1.00 70.69 135 LYS A O 1
ATOM 1043 N N . ASP A 1 136 ? 14.319 -3.760 -8.960 1.00 63.53 136 ASP A N 1
ATOM 1044 C CA . ASP A 1 136 ? 14.565 -4.055 -10.381 1.00 63.53 136 ASP A CA 1
ATOM 1045 C C . ASP A 1 136 ? 15.827 -3.356 -10.930 1.00 63.53 136 ASP A C 1
ATOM 1047 O O . ASP A 1 136 ? 16.218 -3.569 -12.075 1.00 63.53 136 ASP A O 1
ATOM 1051 N N . THR A 1 137 ? 16.532 -2.565 -10.107 1.00 61.88 137 THR A N 1
ATOM 1052 C CA . THR A 1 137 ? 17.725 -1.809 -10.544 1.00 61.88 137 THR A CA 1
ATOM 1053 C C . THR A 1 137 ? 19.009 -2.644 -10.624 1.00 61.88 137 THR A C 1
ATOM 1055 O O . THR A 1 137 ? 20.037 -2.142 -11.076 1.00 61.88 137 THR A O 1
ATOM 1058 N N . GLY A 1 138 ? 18.989 -3.914 -10.196 1.00 56.88 138 GLY A N 1
ATOM 1059 C CA . GLY A 1 138 ? 20.025 -4.934 -10.443 1.00 56.88 138 GLY A CA 1
ATOM 1060 C C . GLY A 1 138 ? 21.461 -4.649 -9.960 1.00 56.88 138 GLY A C 1
ATOM 1061 O O . GLY A 1 138 ? 22.305 -5.540 -10.043 1.00 56.88 138 GLY A O 1
ATOM 1062 N N . LYS A 1 139 ? 21.783 -3.441 -9.471 1.00 54.06 139 LYS A N 1
ATOM 1063 C CA . LYS A 1 139 ? 23.170 -3.007 -9.223 1.00 54.06 13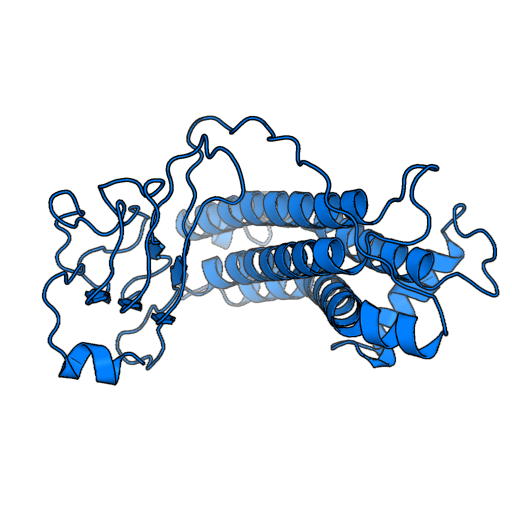9 LYS A CA 1
ATOM 1064 C C . LYS A 1 139 ? 23.421 -2.192 -7.950 1.00 54.06 139 LYS A C 1
ATOM 1066 O O . LYS A 1 139 ? 24.577 -1.855 -7.714 1.00 54.06 139 LYS A O 1
ATOM 1071 N N . ARG A 1 140 ? 22.428 -1.865 -7.108 1.00 64.56 140 ARG A N 1
ATOM 1072 C CA . ARG A 1 140 ? 22.620 -0.898 -5.995 1.00 64.56 140 ARG A CA 1
ATOM 1073 C C . ARG A 1 140 ? 22.006 -1.339 -4.667 1.00 64.56 140 ARG A C 1
ATOM 1075 O O . ARG A 1 140 ? 21.054 -0.747 -4.161 1.00 64.56 140 ARG A O 1
ATOM 1082 N N . LEU A 1 141 ? 22.620 -2.369 -4.081 1.00 68.94 141 LEU A N 1
ATOM 1083 C CA . LEU A 1 141 ? 22.305 -2.861 -2.732 1.00 68.94 141 LEU A CA 1
ATOM 1084 C C . LEU A 1 141 ? 22.402 -1.746 -1.679 1.00 68.94 141 LEU A C 1
ATOM 1086 O O . LEU A 1 141 ? 21.496 -1.598 -0.872 1.00 68.94 141 LEU A O 1
ATOM 1090 N N . ILE A 1 142 ? 23.431 -0.896 -1.768 1.00 77.06 142 ILE A N 1
ATOM 1091 C CA . ILE A 1 142 ? 23.715 0.158 -0.781 1.00 77.06 142 ILE A CA 1
ATOM 1092 C C . ILE A 1 142 ? 22.550 1.149 -0.653 1.00 77.06 142 ILE A C 1
ATOM 1094 O O . ILE A 1 142 ? 22.103 1.431 0.453 1.00 77.06 142 ILE A O 1
ATOM 1098 N N . LEU A 1 143 ? 22.028 1.651 -1.778 1.00 83.44 143 LEU A N 1
ATOM 1099 C CA . LEU A 1 143 ? 20.926 2.613 -1.755 1.00 83.44 143 LEU A CA 1
ATOM 1100 C C . LEU A 1 143 ? 19.626 1.972 -1.261 1.00 83.44 143 LEU A C 1
ATOM 1102 O O . LEU A 1 143 ? 18.892 2.567 -0.479 1.00 83.44 143 LEU A O 1
ATOM 1106 N N . THR A 1 144 ? 19.362 0.740 -1.695 1.00 84.00 144 THR A N 1
ATOM 1107 C CA . THR A 1 144 ? 18.176 -0.010 -1.264 1.00 84.00 144 THR A CA 1
ATOM 1108 C C . THR A 1 144 ? 18.207 -0.263 0.246 1.00 84.00 144 THR A C 1
ATOM 1110 O O . THR A 1 144 ? 17.175 -0.165 0.909 1.00 84.00 144 THR A O 1
ATOM 1113 N N . ASP A 1 145 ? 19.381 -0.574 0.797 1.00 86.06 145 ASP A N 1
ATOM 1114 C CA . ASP A 1 145 ? 19.566 -0.798 2.229 1.00 86.06 145 ASP A CA 1
ATOM 1115 C C . ASP A 1 145 ? 19.442 0.500 3.033 1.00 86.06 145 ASP A C 1
ATOM 1117 O O . ASP A 1 145 ? 18.789 0.487 4.075 1.00 86.06 145 ASP A O 1
ATOM 1121 N N . GLU A 1 146 ? 19.966 1.623 2.530 1.00 87.69 146 GLU A N 1
ATOM 1122 C CA . GLU A 1 146 ? 19.778 2.947 3.141 1.00 87.69 146 GLU A CA 1
ATOM 1123 C C . GLU A 1 146 ? 18.294 3.333 3.196 1.00 87.69 146 GLU A C 1
ATOM 1125 O O . GLU A 1 146 ? 17.778 3.689 4.258 1.00 87.69 146 GLU A O 1
ATOM 1130 N N . VAL A 1 147 ? 17.582 3.212 2.069 1.00 90.44 147 VAL A N 1
ATOM 1131 C CA . VAL A 1 147 ? 16.145 3.514 1.995 1.00 90.44 147 VAL A CA 1
ATOM 1132 C C . VAL A 1 147 ? 15.371 2.611 2.955 1.00 90.44 147 VAL A C 1
ATOM 1134 O O . VAL A 1 147 ? 14.602 3.097 3.783 1.00 90.44 147 VAL A O 1
ATOM 1137 N N . ARG A 1 148 ? 15.629 1.298 2.939 1.00 90.12 148 ARG A N 1
ATOM 1138 C CA . ARG A 1 148 ? 14.986 0.343 3.854 1.00 90.12 148 ARG A CA 1
ATOM 1139 C C . ARG A 1 148 ? 15.264 0.667 5.323 1.00 90.12 148 ARG A C 1
ATOM 1141 O O . ARG A 1 148 ? 14.361 0.569 6.158 1.00 90.12 148 ARG A O 1
ATOM 1148 N N . TYR A 1 149 ? 16.499 1.034 5.650 1.00 92.56 149 TYR A N 1
ATOM 1149 C CA . TYR A 1 149 ? 16.882 1.394 7.008 1.00 92.56 149 TYR A CA 1
ATOM 1150 C C . TYR A 1 149 ? 16.123 2.640 7.477 1.00 92.56 149 TYR A C 1
ATOM 1152 O O . TYR A 1 149 ? 15.464 2.596 8.518 1.00 92.56 149 TYR A O 1
ATOM 1160 N N . ALA A 1 150 ? 16.111 3.703 6.671 1.00 93.81 150 ALA A N 1
ATOM 1161 C CA . ALA A 1 150 ? 15.392 4.938 6.977 1.00 93.81 150 ALA A CA 1
ATOM 1162 C C . ALA A 1 150 ? 13.874 4.726 7.146 1.00 93.81 150 ALA A C 1
ATOM 1164 O O . ALA A 1 150 ? 13.246 5.355 7.995 1.00 93.81 150 ALA A O 1
ATOM 1165 N N . MET A 1 151 ? 13.286 3.788 6.400 1.00 94.38 151 MET A N 1
ATOM 1166 C CA . MET A 1 151 ? 11.855 3.459 6.455 1.00 94.38 151 MET A CA 1
ATOM 1167 C C . MET A 1 151 ? 11.460 2.515 7.598 1.00 94.38 151 MET A C 1
ATOM 1169 O O . MET A 1 151 ? 10.281 2.196 7.778 1.00 94.38 151 MET A O 1
ATOM 1173 N N . THR A 1 152 ? 12.422 2.029 8.385 1.00 94.94 152 THR A N 1
ATOM 1174 C CA . THR A 1 152 ? 12.152 1.012 9.409 1.00 94.94 152 THR A CA 1
ATOM 1175 C C . THR A 1 152 ? 11.177 1.520 10.472 1.00 94.94 152 THR A C 1
ATOM 1177 O O . THR A 1 152 ? 10.240 0.805 10.831 1.00 94.94 152 THR A O 1
ATOM 1180 N N . ASN A 1 153 ? 11.355 2.747 10.965 1.00 96.31 153 ASN A N 1
ATOM 1181 C CA . ASN A 1 153 ? 10.486 3.295 12.011 1.00 96.31 153 ASN A CA 1
ATOM 1182 C C . ASN A 1 153 ? 9.083 3.606 11.485 1.00 96.31 153 ASN A C 1
ATOM 1184 O O . ASN A 1 153 ? 8.108 3.180 12.105 1.00 96.31 153 ASN A O 1
ATOM 1188 N N . SER A 1 154 ? 8.973 4.257 10.322 1.00 96.38 154 SER A N 1
ATOM 1189 C CA . SER A 1 154 ? 7.682 4.574 9.702 1.00 96.38 154 SER A CA 1
ATOM 1190 C C . SER A 1 154 ? 6.852 3.311 9.445 1.00 96.38 154 SER A C 1
ATOM 1192 O O . SER A 1 154 ? 5.689 3.239 9.846 1.00 96.38 154 SER A O 1
ATOM 1194 N N . THR A 1 155 ? 7.468 2.260 8.895 1.00 94.19 155 THR A N 1
ATOM 1195 C CA . THR A 1 155 ? 6.801 0.972 8.641 1.00 94.19 155 THR A CA 1
ATOM 1196 C C . THR A 1 155 ? 6.374 0.294 9.944 1.00 94.19 155 THR A C 1
ATOM 1198 O O . THR A 1 155 ? 5.232 -0.154 10.078 1.00 94.19 155 THR A O 1
ATOM 1201 N N . ARG A 1 156 ? 7.262 0.240 10.949 1.00 96.62 156 ARG A N 1
ATOM 1202 C CA . ARG A 1 156 ? 6.962 -0.393 12.245 1.00 96.62 156 ARG A CA 1
ATOM 1203 C C . ARG A 1 156 ? 5.842 0.322 12.991 1.00 96.62 156 ARG A C 1
ATOM 1205 O O . ARG A 1 156 ? 4.949 -0.341 13.512 1.00 96.62 156 ARG A O 1
ATOM 1212 N N . PHE A 1 157 ? 5.860 1.651 13.049 1.00 97.94 157 PHE A N 1
ATOM 1213 C CA . PHE A 1 157 ? 4.852 2.419 13.784 1.00 97.94 157 PHE A CA 1
ATOM 1214 C C . PHE A 1 157 ? 3.495 2.431 13.078 1.00 97.94 157 PHE A C 1
ATOM 1216 O O . PHE A 1 157 ? 2.464 2.322 13.748 1.00 97.94 157 PHE A O 1
ATOM 1223 N N . THR A 1 158 ? 3.478 2.458 11.744 1.00 97.31 158 THR A N 1
ATOM 1224 C CA . THR A 1 158 ? 2.235 2.302 10.971 1.00 97.31 158 THR A CA 1
ATOM 1225 C C . THR A 1 158 ? 1.659 0.894 11.158 1.00 97.31 158 THR A C 1
ATOM 1227 O O . THR A 1 158 ? 0.478 0.745 11.469 1.00 97.31 158 THR A O 1
ATOM 1230 N N . SER A 1 159 ? 2.502 -0.149 11.120 1.00 96.56 159 SER A N 1
ATOM 1231 C CA . SER A 1 159 ? 2.101 -1.537 11.411 1.00 96.56 159 SER A CA 1
ATOM 1232 C C . SER A 1 159 ? 1.577 -1.724 12.840 1.00 96.56 159 SER A C 1
ATOM 1234 O O . SER A 1 159 ? 0.567 -2.401 13.044 1.00 96.56 159 SER A O 1
ATOM 1236 N N . ASN A 1 160 ? 2.206 -1.091 13.833 1.00 96.94 160 ASN A N 1
ATOM 1237 C CA . ASN A 1 160 ? 1.714 -1.105 15.209 1.00 96.94 160 ASN A CA 1
ATOM 1238 C C . ASN A 1 160 ? 0.337 -0.437 15.320 1.00 96.94 160 ASN A C 1
ATOM 1240 O O . ASN A 1 160 ? -0.553 -0.990 15.966 1.00 96.94 160 ASN A O 1
ATOM 1244 N N . SER A 1 161 ? 0.136 0.696 14.642 1.00 96.38 161 SER A N 1
ATOM 1245 C CA . SER A 1 161 ? -1.160 1.384 14.597 1.00 96.38 161 SER A CA 1
ATOM 1246 C C . SER A 1 161 ? -2.241 0.521 13.942 1.00 96.38 161 SER A C 1
ATOM 1248 O O . SER A 1 161 ? -3.337 0.405 14.489 1.00 96.38 161 SER A O 1
ATOM 1250 N N . LEU A 1 162 ? -1.925 -0.168 12.838 1.00 94.31 162 LEU A N 1
ATOM 1251 C CA . LEU A 1 162 ? -2.844 -1.108 12.187 1.00 94.31 162 LEU A CA 1
ATOM 1252 C C . LEU A 1 162 ? -3.224 -2.264 13.117 1.00 94.31 162 LEU A C 1
ATOM 1254 O O . LEU A 1 162 ? -4.393 -2.640 13.202 1.00 94.31 162 LEU A O 1
ATOM 1258 N N . ALA A 1 163 ? -2.259 -2.829 13.841 1.00 92.56 163 ALA A N 1
ATOM 1259 C CA . ALA A 1 163 ? -2.514 -3.925 14.769 1.00 92.56 163 ALA A CA 1
ATOM 1260 C C . ALA A 1 163 ? -3.389 -3.490 15.958 1.00 92.56 163 ALA A C 1
ATOM 1262 O O . ALA A 1 163 ? -4.276 -4.235 16.384 1.00 92.56 163 ALA A O 1
ATOM 1263 N N . ILE A 1 164 ? -3.196 -2.264 16.456 1.00 91.56 164 ILE A N 1
ATOM 1264 C CA . ILE A 1 164 ? -4.072 -1.664 17.468 1.00 91.56 164 ILE A CA 1
ATOM 1265 C C . ILE A 1 164 ? -5.484 -1.481 16.902 1.00 91.56 164 ILE A C 1
ATOM 1267 O O . ILE A 1 164 ? -6.435 -1.935 17.533 1.00 91.56 164 ILE A O 1
ATOM 1271 N N . ALA A 1 165 ? -5.632 -0.916 15.699 1.00 89.56 165 ALA A N 1
ATOM 1272 C CA . ALA A 1 165 ? -6.926 -0.776 15.025 1.00 89.56 165 ALA A CA 1
ATOM 1273 C C . ALA A 1 165 ? -7.623 -2.136 14.819 1.00 89.56 165 ALA A C 1
ATOM 1275 O O . ALA A 1 165 ? -8.834 -2.297 15.000 1.00 89.56 165 ALA A O 1
ATOM 1276 N N . SER A 1 166 ? -6.827 -3.158 14.503 1.00 87.06 166 SER A N 1
ATOM 1277 C CA . SER A 1 166 ? -7.264 -4.542 14.301 1.00 87.06 166 SER A CA 1
ATOM 1278 C C . SER A 1 166 ? -7.812 -5.203 15.567 1.00 87.06 166 SER A C 1
ATOM 1280 O O . SER A 1 166 ? -8.631 -6.116 15.488 1.00 87.06 166 SER A O 1
ATOM 1282 N N . ASN A 1 167 ? -7.433 -4.702 16.740 1.00 84.44 167 ASN A N 1
ATOM 1283 C CA . ASN A 1 167 ? -7.871 -5.234 18.028 1.00 84.44 167 ASN A CA 1
ATOM 1284 C C . ASN A 1 167 ? -8.680 -4.225 18.849 1.00 84.44 167 ASN A C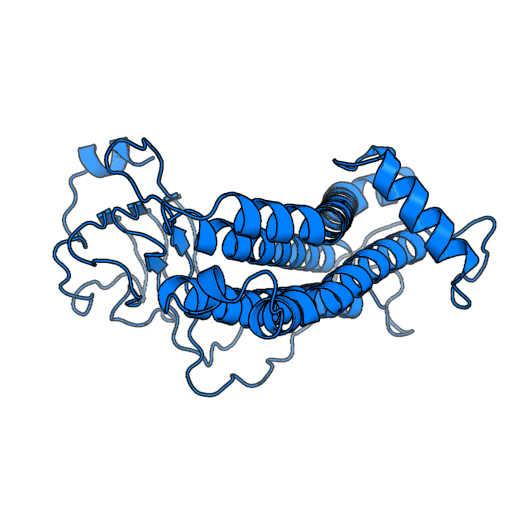 1
ATOM 1286 O O . ASN A 1 167 ? -9.056 -4.534 19.975 1.00 84.44 167 ASN A O 1
ATOM 1290 N N . LEU A 1 168 ? -8.957 -3.031 18.315 1.00 77.56 168 LEU A N 1
ATOM 1291 C CA . LEU A 1 168 ? -9.553 -1.944 19.086 1.00 77.56 168 LEU A CA 1
ATOM 1292 C C . LEU A 1 168 ? -10.933 -2.317 19.633 1.00 77.56 168 LEU A C 1
ATOM 1294 O O . LEU A 1 168 ? -11.218 -2.029 20.786 1.00 77.56 168 LEU A O 1
ATOM 1298 N N . LEU A 1 169 ? -11.754 -3.016 18.846 1.00 68.94 169 LEU A N 1
ATOM 1299 C CA . LEU A 1 169 ? -13.073 -3.484 19.285 1.00 68.94 169 LEU A CA 1
ATOM 1300 C C . LEU A 1 169 ? -12.957 -4.480 20.443 1.00 68.94 169 LEU A C 1
ATOM 1302 O O . LEU A 1 169 ? -13.573 -4.275 21.478 1.00 68.94 169 LEU A O 1
ATOM 1306 N N . THR A 1 170 ? -12.066 -5.468 20.336 1.00 71.19 170 THR A N 1
ATOM 1307 C CA . THR A 1 170 ? -11.770 -6.413 21.424 1.00 71.19 170 THR A CA 1
ATOM 1308 C C . THR A 1 170 ? -11.217 -5.710 22.669 1.00 71.19 170 THR A C 1
ATOM 1310 O O . THR A 1 170 ? -11.503 -6.104 23.796 1.00 71.19 170 THR A O 1
ATOM 1313 N N . ILE A 1 171 ? -10.405 -4.663 22.491 1.00 65.50 171 ILE A N 1
ATOM 1314 C CA . ILE A 1 171 ? -9.861 -3.857 23.592 1.00 65.50 171 ILE A CA 1
ATOM 1315 C C . ILE A 1 171 ? -10.982 -3.085 24.299 1.00 65.50 171 ILE A C 1
ATOM 1317 O O . ILE A 1 171 ? -10.985 -3.037 25.525 1.00 65.50 171 ILE A O 1
ATOM 1321 N N . LEU A 1 172 ? -11.930 -2.517 23.550 1.00 63.41 172 LEU A N 1
ATOM 1322 C CA . LEU A 1 172 ? -13.070 -1.776 24.095 1.00 63.41 172 LEU A CA 1
ATOM 1323 C C . LEU A 1 172 ? -14.104 -2.697 24.760 1.00 63.41 172 LEU A C 1
ATOM 1325 O O . LEU A 1 172 ? -14.619 -2.352 25.822 1.00 63.41 172 LEU A O 1
ATOM 1329 N N . ASP A 1 173 ? -14.343 -3.885 24.199 1.00 60.34 173 ASP A N 1
ATOM 1330 C CA . ASP A 1 173 ? -15.234 -4.899 24.779 1.00 60.34 173 ASP A CA 1
ATOM 1331 C C . ASP A 1 173 ? -14.712 -5.396 26.136 1.00 60.34 173 ASP A C 1
ATOM 1333 O O . ASP A 1 173 ? -15.472 -5.506 27.098 1.00 60.34 173 ASP A O 1
ATOM 1337 N N . ASN A 1 174 ? -13.394 -5.601 26.263 1.00 60.12 174 ASN A N 1
ATOM 1338 C CA . ASN A 1 174 ? -12.753 -5.942 27.540 1.00 60.12 174 ASN A CA 1
ATOM 1339 C C . ASN A 1 174 ? -12.857 -4.825 28.600 1.00 60.12 174 ASN A C 1
ATOM 1341 O O . ASN A 1 174 ? -12.584 -5.074 29.774 1.00 60.12 174 ASN A O 1
ATOM 1345 N N . LEU A 1 175 ? -13.236 -3.605 28.201 1.00 59.47 175 LEU A N 1
ATOM 1346 C CA . LEU A 1 175 ? -13.377 -2.430 29.065 1.00 59.47 175 LEU A CA 1
ATOM 1347 C C . LEU A 1 175 ? -14.849 -2.055 29.352 1.00 59.47 175 LEU A C 1
ATOM 1349 O O . LEU A 1 175 ? -15.093 -1.019 29.964 1.00 59.47 175 LEU A O 1
ATOM 1353 N N . TYR A 1 176 ? -15.824 -2.900 28.977 1.00 50.78 176 TYR A N 1
ATOM 1354 C CA . TYR A 1 176 ? -17.266 -2.729 29.255 1.00 50.78 176 TYR A CA 1
ATOM 1355 C C . TYR A 1 176 ? -17.905 -1.420 28.726 1.00 50.78 176 TYR A C 1
ATOM 1357 O O . TYR A 1 176 ? -18.791 -0.858 29.373 1.00 50.78 176 TYR A O 1
ATOM 1365 N N . LEU A 1 177 ? -17.515 -0.922 27.545 1.00 51.84 177 LEU A N 1
ATOM 1366 C CA . LEU A 1 177 ? -18.150 0.263 26.937 1.00 51.84 177 LEU A CA 1
ATOM 1367 C C . LEU A 1 177 ? -19.272 -0.126 25.939 1.00 51.84 177 LEU A C 1
ATOM 1369 O O . LEU A 1 177 ? -19.014 -0.903 25.022 1.00 51.84 177 LEU A O 1
ATOM 1373 N N . PRO A 1 178 ? -20.515 0.394 26.062 1.00 45.72 178 PRO A N 1
ATOM 1374 C CA . PRO A 1 178 ? -21.626 0.020 25.179 1.00 45.72 178 PRO A CA 1
ATOM 1375 C C . PRO A 1 178 ? -21.521 0.657 23.781 1.00 45.72 178 PRO A C 1
ATOM 1377 O O . PRO A 1 178 ? -21.429 1.876 23.651 1.00 45.72 178 PRO A O 1
ATOM 1380 N N . ILE A 1 179 ? -21.597 -0.170 22.730 1.00 49.25 179 ILE A N 1
ATOM 1381 C CA . ILE A 1 179 ? -21.580 0.236 21.313 1.00 49.25 179 ILE A CA 1
ATOM 1382 C C . ILE A 1 179 ? -23.012 0.177 20.761 1.00 49.25 179 ILE A C 1
ATOM 1384 O O . ILE A 1 179 ? -23.629 -0.888 20.743 1.00 49.25 179 ILE A O 1
ATOM 1388 N N . HIS A 1 180 ? -23.548 1.287 20.254 1.00 41.22 180 HIS A N 1
ATOM 1389 C CA . HIS A 1 180 ? -24.812 1.288 19.499 1.00 41.22 180 HIS A CA 1
ATOM 1390 C C . HIS A 1 180 ? -24.549 1.628 18.001 1.00 41.22 180 HIS A C 1
ATOM 1392 O O . HIS A 1 180 ? -23.485 2.143 17.662 1.00 41.22 180 HIS A O 1
ATOM 1398 N N . ARG A 1 181 ? -25.499 1.357 17.081 1.00 40.88 181 ARG A N 1
ATOM 1399 C CA . ARG A 1 181 ? -25.409 1.672 15.627 1.00 40.88 181 ARG A CA 1
ATOM 1400 C C . ARG A 1 181 ? -26.440 2.726 15.176 1.00 40.88 181 ARG A C 1
ATOM 1402 O O . ARG A 1 181 ? -27.637 2.521 15.372 1.00 40.88 181 ARG A O 1
ATOM 1409 N N . LYS A 1 182 ? -26.010 3.777 14.460 1.00 39.78 182 LYS A N 1
ATOM 1410 C CA . LYS A 1 182 ? -26.876 4.694 13.681 1.00 39.78 182 LYS A CA 1
ATOM 1411 C C . LYS A 1 182 ? -26.178 5.094 12.367 1.00 39.78 182 LYS A C 1
ATOM 1413 O O . LYS A 1 182 ? -24.968 5.271 12.357 1.00 39.78 182 LYS A O 1
ATOM 1418 N N . LEU A 1 183 ? -26.919 5.186 11.257 1.00 33.16 183 LEU A N 1
ATOM 1419 C CA . LEU A 1 183 ? -26.399 5.491 9.908 1.00 33.16 183 LEU A CA 1
ATOM 1420 C C . LEU A 1 183 ? -26.267 7.009 9.681 1.00 33.16 183 LEU A C 1
ATOM 1422 O O . LEU A 1 183 ? -27.251 7.721 9.881 1.00 33.16 183 LEU A O 1
ATOM 1426 N N . LEU 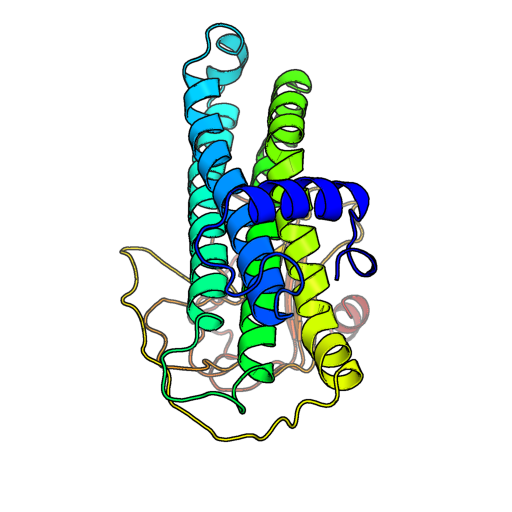A 1 184 ? -25.105 7.488 9.208 1.00 40.88 184 LEU A N 1
ATOM 1427 C CA . LEU A 1 184 ? -24.895 8.872 8.747 1.00 40.88 184 LEU A CA 1
ATOM 1428 C C . LEU A 1 184 ? -24.068 8.941 7.448 1.00 40.88 184 LEU A C 1
ATOM 1430 O O . LEU A 1 184 ? -23.288 8.049 7.134 1.00 40.88 184 LEU A O 1
ATOM 1434 N N . ARG A 1 185 ? -24.328 10.015 6.693 1.00 39.16 185 ARG A N 1
ATOM 1435 C CA . ARG A 1 185 ? -23.990 10.305 5.286 1.00 39.16 185 ARG A CA 1
ATOM 1436 C C . ARG A 1 185 ? -22.604 10.959 5.145 1.00 39.16 185 ARG A C 1
ATOM 1438 O O . ARG A 1 185 ? -22.281 11.843 5.932 1.00 39.16 185 ARG A O 1
ATOM 1445 N N . HIS A 1 186 ? -21.833 10.556 4.133 1.00 41.56 186 HIS A N 1
ATOM 1446 C CA . HIS A 1 186 ? -20.445 10.976 3.885 1.00 41.56 186 HIS A CA 1
ATOM 1447 C C . HIS A 1 186 ? -20.361 12.155 2.886 1.00 41.56 186 HIS A C 1
ATOM 1449 O O . HIS A 1 186 ? -21.265 12.363 2.073 1.00 41.56 186 HIS A O 1
ATOM 1455 N N . THR A 1 187 ? -19.291 12.955 2.961 1.00 35.31 187 THR A N 1
ATOM 1456 C CA . THR A 1 187 ? -19.027 14.104 2.067 1.00 35.31 187 THR A CA 1
ATOM 1457 C C . THR A 1 187 ? -17.899 13.750 1.098 1.00 35.31 187 THR A C 1
ATOM 1459 O O . THR A 1 187 ? -16.813 13.377 1.529 1.00 35.31 187 THR A O 1
ATOM 1462 N N . THR A 1 188 ? -18.138 13.858 -0.209 1.00 43.62 188 THR A N 1
ATOM 1463 C CA . THR A 1 188 ? -17.160 13.553 -1.268 1.00 43.62 188 THR A CA 1
ATOM 1464 C C . THR A 1 188 ? -16.153 14.697 -1.454 1.00 43.62 188 THR A C 1
ATOM 1466 O O . THR A 1 188 ? -16.561 15.829 -1.726 1.00 43.62 188 THR A O 1
ATOM 1469 N N . LYS A 1 189 ? -14.848 14.410 -1.338 1.00 43.56 189 LYS A N 1
ATOM 1470 C CA . LYS A 1 189 ? -13.735 15.339 -1.630 1.00 43.56 189 LYS A CA 1
ATOM 1471 C C . LYS A 1 189 ? -13.512 15.433 -3.151 1.00 43.56 189 LYS A C 1
ATOM 1473 O O . LYS A 1 189 ? -13.729 14.460 -3.869 1.00 43.56 189 LYS A O 1
ATOM 1478 N N . ALA A 1 190 ? -13.122 16.607 -3.650 1.00 46.94 190 ALA A N 1
ATOM 1479 C CA . ALA A 1 190 ? -12.903 16.842 -5.079 1.00 46.94 190 ALA A CA 1
ATOM 1480 C C . ALA A 1 190 ? -11.634 16.131 -5.590 1.00 46.94 190 ALA A C 1
ATOM 1482 O O . ALA A 1 190 ? -10.577 16.218 -4.971 1.00 46.94 190 ALA A O 1
ATOM 1483 N N . THR A 1 191 ? -11.755 15.456 -6.733 1.00 44.38 191 THR A N 1
ATOM 1484 C CA . THR A 1 191 ? -10.695 14.703 -7.428 1.00 44.38 191 THR A CA 1
ATOM 1485 C C . THR A 1 191 ? -9.588 15.595 -7.994 1.00 44.38 191 THR A C 1
ATOM 1487 O O . THR A 1 191 ? -9.880 16.634 -8.591 1.00 44.38 191 THR A O 1
ATOM 1490 N N . MET A 1 192 ? -8.327 15.158 -7.878 1.00 50.62 192 MET A N 1
ATOM 1491 C CA . MET A 1 192 ? -7.178 15.828 -8.503 1.00 50.62 192 MET A CA 1
ATOM 1492 C C . MET A 1 192 ? -7.183 15.664 -10.039 1.00 50.62 192 MET A C 1
ATOM 1494 O O . MET A 1 192 ? -7.691 14.662 -10.557 1.00 50.62 192 MET A O 1
ATOM 1498 N N . PRO A 1 193 ? -6.602 16.605 -10.813 1.00 45.41 193 PRO A N 1
ATOM 1499 C CA . PRO A 1 193 ? -6.493 16.464 -12.265 1.00 45.41 193 PRO A CA 1
ATOM 1500 C C . PRO A 1 193 ? -5.668 15.220 -12.644 1.00 45.41 193 PRO A C 1
ATOM 1502 O O . PRO A 1 193 ? -4.531 15.089 -12.206 1.00 45.41 193 PRO A O 1
ATOM 1505 N N . ARG A 1 194 ? -6.218 14.347 -13.508 1.00 62.56 194 ARG A N 1
ATOM 1506 C CA . ARG A 1 194 ? -5.647 13.053 -13.976 1.00 62.56 194 ARG A CA 1
ATOM 1507 C C . ARG A 1 194 ? -5.679 11.877 -12.986 1.00 62.56 194 ARG A C 1
ATOM 1509 O O . ARG A 1 194 ? -5.101 10.835 -13.284 1.00 62.56 194 ARG A O 1
ATOM 1516 N N . GLN A 1 195 ? -6.380 11.996 -11.862 1.00 73.38 195 GLN A N 1
ATOM 1517 C CA . GLN A 1 195 ? -6.553 10.887 -10.922 1.00 73.38 195 GLN A CA 1
ATOM 1518 C C . GLN A 1 195 ? -7.500 9.807 -11.478 1.00 73.38 195 GLN A C 1
ATOM 1520 O O . GLN A 1 195 ? -8.555 10.120 -12.034 1.00 73.38 195 GLN A O 1
ATOM 1525 N N . PHE A 1 196 ? -7.138 8.537 -11.296 1.00 85.56 196 PHE A N 1
ATOM 1526 C CA . PHE A 1 196 ? -7.995 7.376 -11.541 1.00 85.56 196 PHE A CA 1
ATOM 1527 C C . PHE A 1 196 ? -7.838 6.356 -10.410 1.00 85.56 196 PHE A C 1
ATOM 1529 O O . PHE A 1 196 ? -6.819 6.332 -9.725 1.00 85.56 196 PHE A O 1
ATOM 1536 N N . ASN A 1 197 ? -8.838 5.496 -10.239 1.00 88.06 197 ASN A N 1
ATOM 1537 C CA . ASN A 1 197 ? -8.846 4.441 -9.232 1.00 88.06 197 ASN A CA 1
ATOM 1538 C C . ASN A 1 197 ? -8.571 3.079 -9.875 1.00 88.06 197 ASN A C 1
ATOM 1540 O O . ASN A 1 197 ? -9.009 2.809 -10.995 1.00 88.06 197 ASN A O 1
ATOM 1544 N N . THR A 1 198 ? -7.924 2.179 -9.142 1.00 90.69 198 THR A N 1
ATOM 1545 C CA . THR A 1 198 ? -7.759 0.775 -9.545 1.00 90.69 198 THR A CA 1
ATOM 1546 C C . THR A 1 198 ? -8.070 -0.144 -8.378 1.00 90.69 198 THR A C 1
ATOM 1548 O O . THR A 1 198 ? -7.571 0.095 -7.283 1.00 90.69 198 THR A O 1
ATOM 1551 N N . ILE A 1 199 ? -8.843 -1.203 -8.612 1.00 92.19 199 ILE A N 1
ATOM 1552 C CA . ILE A 1 199 ? -9.203 -2.171 -7.564 1.00 92.19 199 ILE A CA 1
ATOM 1553 C C . ILE A 1 199 ? -8.012 -3.078 -7.216 1.00 92.19 199 ILE A C 1
ATOM 1555 O O . ILE A 1 199 ? -7.841 -3.445 -6.056 1.00 92.19 199 ILE A O 1
ATOM 1559 N N . THR A 1 200 ? -7.163 -3.413 -8.192 1.00 92.38 200 THR A N 1
ATOM 1560 C CA . THR A 1 200 ? -5.967 -4.239 -7.977 1.00 92.38 200 THR A CA 1
ATOM 1561 C C . THR A 1 200 ? -4.689 -3.596 -8.526 1.00 92.38 200 THR A C 1
ATOM 1563 O O . THR A 1 200 ? -4.710 -2.835 -9.498 1.00 92.38 200 THR A O 1
ATOM 1566 N N . ALA A 1 201 ? -3.554 -3.929 -7.907 1.00 86.44 201 ALA A N 1
ATOM 1567 C CA . ALA A 1 201 ? -2.216 -3.601 -8.394 1.00 86.44 201 ALA A CA 1
ATOM 1568 C C . ALA A 1 201 ? -1.249 -4.744 -8.050 1.00 86.44 201 ALA A C 1
ATOM 1570 O O . ALA A 1 201 ? -0.656 -4.776 -6.976 1.00 86.44 201 ALA A O 1
ATOM 1571 N N . GLN A 1 202 ? -1.142 -5.738 -8.935 1.00 88.25 202 GLN A N 1
ATOM 1572 C CA . GLN A 1 202 ? -0.361 -6.950 -8.665 1.00 88.25 202 GLN A CA 1
ATOM 1573 C C . GLN A 1 202 ? 1.081 -6.812 -9.187 1.00 88.25 202 GLN A C 1
ATOM 1575 O O . GLN A 1 202 ? 1.304 -6.276 -10.275 1.00 88.25 202 GLN A O 1
ATOM 1580 N N . SER A 1 203 ? 2.051 -7.270 -8.386 1.00 87.00 203 SER A N 1
ATOM 1581 C CA . SER A 1 203 ? 3.489 -6.990 -8.525 1.00 87.00 203 SER A CA 1
ATOM 1582 C C . SER A 1 203 ? 4.362 -8.195 -8.890 1.00 87.00 203 SER A C 1
ATOM 1584 O O . SER A 1 203 ? 5.582 -8.128 -8.731 1.00 87.00 203 SER A O 1
ATOM 1586 N N . LYS A 1 204 ? 3.776 -9.302 -9.370 1.00 87.25 204 LYS A N 1
ATOM 1587 C CA . LYS A 1 204 ? 4.565 -10.412 -9.926 1.00 87.25 204 LYS A CA 1
ATOM 1588 C C . LYS A 1 204 ? 5.457 -9.847 -11.023 1.00 87.25 204 LYS A C 1
ATOM 1590 O O . LYS A 1 204 ? 4.961 -9.048 -11.803 1.00 87.25 204 LYS A O 1
ATOM 1595 N N . SER A 1 205 ? 6.734 -10.233 -11.010 1.00 84.44 205 SER A N 1
ATOM 1596 C CA . SER A 1 205 ? 7.789 -9.737 -11.911 1.00 84.44 205 SER A CA 1
ATOM 1597 C C . SER A 1 205 ? 8.586 -10.848 -12.597 1.00 84.44 205 SER A C 1
ATOM 1599 O O . SER A 1 205 ? 9.335 -10.585 -13.534 1.00 84.44 205 SER A O 1
ATOM 1601 N N . ASP A 1 206 ? 8.435 -12.094 -12.138 1.00 80.81 206 ASP A N 1
ATOM 1602 C CA . ASP A 1 206 ? 9.098 -13.278 -12.687 1.00 80.81 206 ASP A CA 1
ATOM 1603 C C . ASP A 1 206 ? 8.033 -14.331 -13.039 1.00 80.81 206 ASP A C 1
ATOM 1605 O O . ASP A 1 206 ? 7.179 -14.634 -12.196 1.00 80.81 206 ASP A O 1
ATOM 1609 N N . PRO A 1 207 ? 8.050 -14.921 -14.249 1.00 86.56 207 PRO A N 1
ATOM 1610 C CA . PRO A 1 207 ? 7.044 -15.895 -14.671 1.00 86.56 207 PRO A CA 1
ATOM 1611 C C . PRO A 1 207 ? 6.982 -17.140 -13.770 1.00 86.56 207 PRO A C 1
ATOM 1613 O O . PRO A 1 207 ? 5.906 -17.727 -13.639 1.00 86.56 207 PRO A O 1
ATOM 1616 N N . ASN A 1 208 ? 8.087 -17.506 -13.112 1.00 86.69 208 ASN A N 1
ATOM 1617 C CA . ASN A 1 208 ? 8.196 -18.668 -12.226 1.00 86.69 208 ASN A CA 1
ATOM 1618 C C . ASN A 1 208 ? 7.596 -18.427 -10.832 1.00 86.69 208 ASN A C 1
ATOM 1620 O O . ASN A 1 208 ? 7.459 -19.369 -10.050 1.00 86.69 208 ASN A O 1
ATOM 1624 N N . GLN A 1 209 ? 7.228 -17.187 -10.491 1.00 82.62 209 GLN A N 1
ATOM 1625 C CA . GLN A 1 209 ? 6.518 -16.903 -9.247 1.00 82.62 209 GLN A CA 1
ATOM 1626 C C . GLN A 1 209 ? 5.092 -17.449 -9.323 1.00 82.62 209 GLN A C 1
ATOM 1628 O O . GLN A 1 209 ? 4.287 -17.030 -10.158 1.00 82.62 209 GLN A O 1
ATOM 1633 N N . ASN A 1 210 ? 4.748 -18.353 -8.407 1.00 85.56 210 ASN A N 1
ATOM 1634 C CA . ASN A 1 210 ? 3.392 -18.883 -8.284 1.00 85.56 210 ASN A CA 1
ATOM 1635 C C . ASN A 1 210 ? 2.506 -17.965 -7.422 1.00 85.56 210 ASN A C 1
ATOM 1637 O O . ASN A 1 210 ? 1.925 -18.394 -6.428 1.00 85.56 210 ASN A O 1
ATOM 1641 N N . THR A 1 211 ? 2.487 -16.672 -7.749 1.00 87.50 211 THR A N 1
ATOM 1642 C CA . THR A 1 211 ? 1.702 -15.646 -7.055 1.00 87.50 211 THR A CA 1
ATOM 1643 C C . THR A 1 211 ? 0.759 -14.948 -8.029 1.00 87.50 211 THR A C 1
ATOM 1645 O O . THR A 1 211 ? 1.045 -14.809 -9.219 1.00 87.50 211 THR A O 1
ATOM 1648 N N . GLY A 1 212 ? -0.379 -14.498 -7.515 1.00 91.00 212 GLY A N 1
ATOM 1649 C CA . GLY A 1 212 ? -1.419 -13.807 -8.268 1.00 91.00 212 GLY A CA 1
ATOM 1650 C C . GLY A 1 212 ? -2.475 -13.258 -7.315 1.00 91.00 212 GLY A C 1
ATOM 1651 O O . GLY A 1 212 ? -2.400 -13.488 -6.108 1.00 91.00 212 GLY A O 1
ATOM 1652 N N . MET A 1 213 ? -3.439 -12.515 -7.849 1.00 94.06 213 MET A N 1
ATOM 1653 C CA . MET A 1 213 ? -4.581 -12.008 -7.089 1.00 94.06 213 MET A CA 1
ATOM 1654 C C . MET A 1 213 ? -5.884 -12.516 -7.703 1.00 94.06 213 MET A C 1
ATOM 1656 O O . MET A 1 213 ? -6.049 -12.474 -8.920 1.00 94.06 213 MET A O 1
ATOM 1660 N N . SER A 1 214 ? -6.811 -12.967 -6.862 1.00 94.88 214 SER A N 1
ATOM 1661 C CA . SER A 1 214 ? -8.124 -13.445 -7.288 1.00 94.88 214 SER A CA 1
ATOM 1662 C C . SER A 1 214 ? -9.216 -12.733 -6.499 1.00 94.88 214 SER A C 1
ATOM 1664 O O . SER A 1 214 ? -9.158 -12.676 -5.271 1.00 94.88 214 SER A O 1
ATOM 1666 N N . ILE A 1 215 ? -10.195 -12.159 -7.197 1.00 94.12 215 ILE A N 1
ATOM 1667 C CA . ILE A 1 215 ? -11.417 -11.612 -6.598 1.00 94.12 215 ILE A CA 1
ATOM 1668 C C . ILE A 1 215 ? -12.573 -12.481 -7.077 1.00 94.12 215 ILE A C 1
ATOM 1670 O O . ILE A 1 215 ? -12.950 -12.433 -8.250 1.00 94.12 215 ILE A O 1
ATOM 1674 N N . GLN A 1 216 ? -13.128 -13.276 -6.163 1.00 95.56 216 GLN A N 1
ATOM 1675 C CA . GLN A 1 216 ? -14.145 -14.272 -6.475 1.00 95.56 216 GLN A CA 1
ATOM 1676 C C . GLN A 1 216 ? -15.381 -14.137 -5.591 1.00 95.56 216 GLN A C 1
ATOM 1678 O O . GLN A 1 216 ? -15.275 -14.013 -4.373 1.00 95.56 216 GLN A O 1
ATOM 1683 N N . GLY A 1 217 ? -16.570 -14.212 -6.198 1.00 94.19 217 GLY A N 1
ATOM 1684 C CA . GLY A 1 217 ? -17.835 -14.194 -5.455 1.00 94.19 217 GLY A CA 1
ATOM 1685 C C . GLY A 1 217 ? -18.111 -12.867 -4.741 1.00 94.19 217 GLY A C 1
ATOM 1686 O O . GLY A 1 217 ? -18.909 -12.819 -3.806 1.00 94.19 217 GLY A O 1
ATOM 1687 N N . CYS A 1 218 ? -17.444 -11.788 -5.153 1.00 95.19 218 CYS A N 1
ATOM 1688 C CA . CYS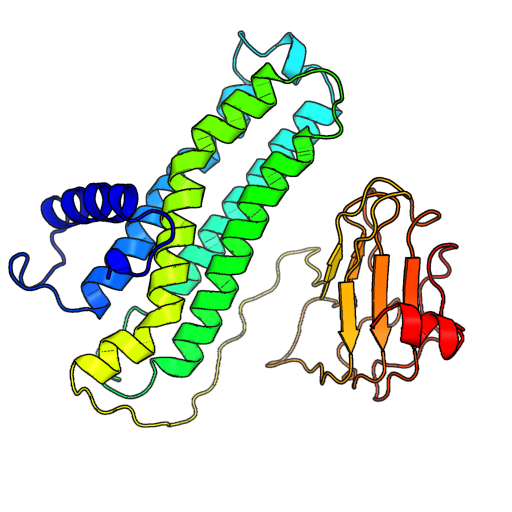 A 1 218 ? -17.549 -10.484 -4.515 1.00 95.19 218 CYS A CA 1
ATOM 1689 C C . CYS A 1 218 ? -18.639 -9.624 -5.160 1.00 95.19 218 CYS A C 1
ATOM 1691 O O . CYS A 1 218 ? -19.088 -9.862 -6.283 1.00 95.19 218 CYS A O 1
ATOM 1693 N N . ARG A 1 219 ? -19.047 -8.565 -4.454 1.00 94.00 219 ARG A N 1
ATOM 1694 C CA . ARG A 1 219 ? -19.958 -7.544 -4.976 1.00 94.00 219 ARG A CA 1
ATOM 1695 C C . ARG A 1 219 ? -19.288 -6.183 -4.915 1.00 94.00 219 ARG A C 1
ATOM 1697 O O . ARG A 1 219 ? -19.127 -5.623 -3.838 1.00 94.00 219 ARG A O 1
ATOM 1704 N N . MET A 1 220 ? -18.913 -5.662 -6.076 1.00 94.62 220 MET A N 1
ATOM 1705 C CA . MET A 1 220 ? -18.239 -4.377 -6.212 1.00 94.62 220 MET A CA 1
ATOM 1706 C C . MET A 1 220 ? -19.262 -3.301 -6.555 1.00 94.62 220 MET A C 1
ATOM 1708 O O . MET A 1 220 ? -19.945 -3.387 -7.578 1.00 94.62 220 MET A O 1
ATOM 1712 N N . ASN A 1 221 ? -19.363 -2.293 -5.696 1.00 90.00 221 ASN A N 1
ATOM 1713 C CA . ASN A 1 221 ? -20.191 -1.113 -5.890 1.00 90.00 221 ASN A CA 1
ATOM 1714 C C . ASN A 1 221 ? -19.457 0.112 -5.351 1.00 90.00 221 ASN A C 1
ATOM 1716 O O . ASN A 1 221 ? -18.732 -0.017 -4.362 1.00 90.00 221 ASN A O 1
ATOM 1720 N N . PRO A 1 222 ? -19.684 1.296 -5.939 1.00 85.00 222 PRO A N 1
ATOM 1721 C CA . PRO A 1 222 ? -19.300 2.527 -5.285 1.00 85.00 222 PRO A CA 1
ATOM 1722 C C . PRO A 1 222 ? -20.032 2.649 -3.951 1.00 85.00 222 PRO A C 1
ATOM 1724 O O . PRO A 1 222 ? -21.225 2.349 -3.865 1.00 85.00 222 PRO A O 1
ATOM 1727 N N . PHE A 1 223 ? -19.322 3.120 -2.932 1.00 77.50 223 PHE A N 1
ATOM 1728 C CA . PHE A 1 223 ? -19.957 3.547 -1.690 1.00 77.50 223 PHE A CA 1
ATOM 1729 C C . PHE A 1 223 ? -20.743 4.854 -1.890 1.00 77.50 223 PHE A C 1
ATOM 1731 O O . PHE A 1 223 ? -21.861 4.981 -1.401 1.00 77.50 223 PHE A O 1
ATOM 1738 N N . ASP A 1 224 ? -20.184 5.779 -2.678 1.00 77.44 224 ASP A N 1
ATOM 1739 C CA . ASP A 1 224 ? -20.728 7.109 -2.969 1.00 77.44 224 ASP A CA 1
ATOM 1740 C C . ASP A 1 224 ? -20.515 7.500 -4.439 1.00 77.44 224 ASP A C 1
ATOM 1742 O O . ASP A 1 224 ? -19.944 6.746 -5.223 1.00 77.44 224 ASP A O 1
ATOM 1746 N N . ASN A 1 225 ? -20.968 8.690 -4.841 1.00 81.44 225 ASN A N 1
ATOM 1747 C CA . ASN A 1 225 ? -20.806 9.160 -6.215 1.00 81.44 225 ASN A CA 1
ATOM 1748 C C . ASN A 1 225 ? -19.319 9.250 -6.620 1.00 81.44 225 ASN A C 1
ATOM 1750 O O . ASN A 1 225 ? -18.596 10.138 -6.167 1.00 81.44 225 ASN A O 1
ATOM 1754 N N . LEU A 1 226 ? -18.872 8.337 -7.487 1.00 80.25 226 LEU A N 1
ATOM 1755 C CA . LEU A 1 226 ? -17.507 8.314 -8.010 1.00 80.25 226 LEU A CA 1
ATOM 1756 C C . LEU A 1 226 ? -17.331 9.379 -9.095 1.00 80.25 226 LEU A C 1
ATOM 1758 O O . LEU A 1 226 ? -18.052 9.387 -10.090 1.00 80.25 226 LEU A O 1
ATOM 1762 N N . THR A 1 227 ? -16.341 10.252 -8.918 1.00 82.62 227 THR A N 1
ATOM 1763 C CA . THR A 1 227 ? -15.970 11.280 -9.905 1.00 82.62 227 THR A CA 1
ATOM 1764 C C . THR A 1 227 ? -14.727 10.913 -10.719 1.00 82.62 227 THR A C 1
ATOM 1766 O O . THR A 1 227 ? -14.556 11.429 -11.821 1.00 82.62 227 THR A O 1
ATOM 1769 N N . ALA A 1 228 ? -13.873 10.017 -10.210 1.00 85.19 228 ALA A N 1
ATOM 1770 C CA . ALA A 1 228 ? -12.694 9.515 -10.917 1.00 85.19 228 ALA A CA 1
ATOM 1771 C C . ALA A 1 228 ? -13.012 8.241 -11.729 1.00 85.19 228 ALA A C 1
ATOM 1773 O O . ALA A 1 228 ? -13.729 7.364 -11.229 1.00 85.19 228 ALA A O 1
ATOM 1774 N N . PRO A 1 229 ? -12.429 8.080 -12.935 1.00 90.00 229 PRO A N 1
ATOM 1775 C CA . PRO A 1 229 ? -12.465 6.817 -13.669 1.00 90.00 229 PRO A CA 1
ATOM 1776 C C . PRO A 1 229 ? -11.923 5.677 -12.805 1.00 90.00 229 PRO A C 1
ATOM 1778 O O . PRO A 1 229 ? -10.920 5.849 -12.113 1.00 90.00 229 PRO A O 1
ATOM 1781 N N . THR A 1 230 ? -12.579 4.518 -12.827 1.00 93.19 230 THR A N 1
ATOM 1782 C CA . THR A 1 230 ? -12.215 3.375 -11.979 1.00 93.19 230 THR A CA 1
ATOM 1783 C C . THR A 1 230 ? -12.028 2.120 -12.821 1.00 93.19 230 THR A C 1
ATOM 1785 O O . THR A 1 230 ? -12.886 1.792 -13.632 1.00 93.19 230 THR A O 1
ATOM 1788 N N . TYR A 1 231 ? -10.935 1.397 -12.593 1.00 95.44 231 TYR A N 1
ATOM 1789 C CA . TYR A 1 231 ? -10.552 0.197 -13.336 1.00 95.44 231 TYR A CA 1
ATOM 1790 C C . TYR A 1 231 ? -10.425 -1.012 -12.398 1.00 95.44 231 TYR A C 1
ATOM 1792 O O . TYR A 1 231 ? -10.178 -0.866 -11.201 1.00 95.44 231 TYR A O 1
ATOM 1800 N N . LEU A 1 232 ? -10.553 -2.220 -12.943 1.00 96.00 232 LEU A N 1
ATOM 1801 C CA . LEU A 1 232 ? -10.367 -3.484 -12.226 1.00 96.00 232 LEU A CA 1
ATOM 1802 C C . LEU A 1 232 ? -8.942 -3.612 -11.697 1.00 96.00 232 LEU A C 1
ATOM 1804 O O . LEU A 1 232 ? -8.736 -4.164 -10.625 1.00 96.00 232 LEU A O 1
ATOM 1808 N N . GLY A 1 233 ? -7.966 -3.050 -12.403 1.00 93.06 233 GLY A N 1
ATOM 1809 C CA . GLY A 1 233 ? -6.593 -3.056 -11.941 1.00 93.06 233 GLY A CA 1
ATOM 1810 C C . GLY A 1 233 ? -5.615 -2.374 -12.877 1.00 93.06 233 GLY A C 1
ATOM 1811 O O . GLY A 1 233 ? -5.975 -1.951 -13.981 1.00 93.06 233 GLY A O 1
ATOM 1812 N N . ARG A 1 234 ? -4.367 -2.311 -12.417 1.00 90.00 234 ARG A N 1
ATOM 1813 C CA . ARG A 1 234 ? -3.185 -1.945 -13.204 1.00 90.00 234 ARG A CA 1
ATOM 1814 C C . ARG A 1 234 ? -2.033 -2.914 -12.916 1.00 90.00 234 ARG A C 1
ATOM 1816 O O . ARG A 1 234 ? -1.856 -3.306 -11.760 1.00 90.00 234 ARG A O 1
ATOM 1823 N N . PRO A 1 235 ? -1.223 -3.285 -13.917 1.00 88.56 235 PRO A N 1
ATOM 1824 C CA . PRO A 1 235 ? -0.041 -4.099 -13.671 1.00 88.56 235 PRO A CA 1
ATOM 1825 C C . PRO A 1 235 ? 1.045 -3.251 -13.013 1.00 88.56 235 PRO A C 1
ATOM 1827 O O . PRO A 1 235 ? 1.454 -2.238 -13.574 1.00 88.56 235 PRO A O 1
ATOM 1830 N N . TRP A 1 236 ? 1.512 -3.648 -11.826 1.00 78.38 236 TRP A N 1
ATOM 1831 C CA . TRP A 1 236 ? 2.649 -2.968 -11.197 1.00 78.38 236 TRP A CA 1
ATOM 1832 C C . TRP A 1 236 ? 3.975 -3.407 -11.822 1.00 78.38 236 TRP A C 1
ATOM 1834 O O . TRP A 1 236 ? 4.873 -2.589 -11.991 1.00 78.38 236 TRP A O 1
ATOM 1844 N N . LYS A 1 237 ? 4.084 -4.687 -12.198 1.00 81.88 237 LYS A N 1
ATOM 1845 C CA . LYS A 1 237 ? 5.269 -5.276 -12.834 1.00 81.88 237 LYS A CA 1
ATOM 1846 C C . LYS A 1 237 ? 4.883 -6.227 -13.976 1.00 81.88 237 LYS A C 1
ATOM 1848 O O . LYS A 1 237 ? 3.711 -6.570 -14.152 1.00 81.88 237 LYS A O 1
ATOM 1853 N N . ASP A 1 238 ? 5.872 -6.624 -14.772 1.00 84.69 238 ASP A N 1
ATOM 1854 C CA . ASP A 1 238 ? 5.718 -7.610 -15.850 1.00 84.69 238 ASP A CA 1
ATOM 1855 C C . ASP A 1 238 ? 5.235 -8.955 -15.303 1.00 84.69 238 ASP A C 1
ATOM 1857 O O . ASP A 1 238 ? 5.691 -9.379 -14.259 1.00 84.69 238 ASP A O 1
ATOM 1861 N N . TYR A 1 239 ? 4.383 -9.689 -16.019 1.00 88.94 239 TYR A N 1
ATOM 1862 C CA . TYR A 1 239 ? 3.774 -10.941 -15.528 1.00 88.94 239 TYR A CA 1
ATOM 1863 C C . TYR A 1 239 ? 2.747 -10.771 -14.401 1.00 88.94 239 TYR A C 1
ATOM 1865 O O . TYR A 1 239 ? 2.307 -11.774 -13.821 1.00 88.94 239 TYR A O 1
ATOM 1873 N N . ALA A 1 240 ? 2.303 -9.537 -14.125 1.00 91.19 240 ALA A N 1
ATOM 1874 C CA . ALA A 1 240 ? 1.233 -9.292 -13.170 1.00 91.19 240 ALA A CA 1
ATOM 1875 C C . ALA A 1 240 ? 0.019 -10.187 -13.455 1.00 91.19 240 ALA A C 1
ATOM 1877 O O . ALA A 1 240 ? -0.488 -10.235 -14.576 1.00 91.19 240 ALA A O 1
ATOM 1878 N N . THR A 1 241 ? -0.440 -10.917 -12.440 1.00 94.00 241 THR A N 1
ATOM 1879 C CA . THR A 1 241 ? -1.489 -11.936 -12.585 1.00 94.00 241 THR A CA 1
ATOM 1880 C C . THR A 1 241 ? -2.693 -11.564 -11.726 1.00 94.00 241 THR A C 1
ATOM 1882 O O . THR A 1 241 ? -2.583 -11.470 -10.502 1.00 94.00 241 THR A O 1
ATOM 1885 N N . THR A 1 242 ? -3.846 -11.314 -12.344 1.00 95.25 242 THR A N 1
ATOM 1886 C CA . THR A 1 242 ? -5.090 -10.962 -11.644 1.00 95.25 242 THR A CA 1
ATOM 1887 C C . THR A 1 242 ? -6.299 -11.587 -12.326 1.00 95.25 242 THR A C 1
ATOM 1889 O O . THR A 1 242 ? -6.477 -11.445 -13.533 1.00 95.25 242 THR A O 1
ATOM 1892 N N . VAL A 1 243 ? -7.166 -12.235 -11.549 1.00 96.50 243 VAL A N 1
ATOM 1893 C CA . VAL A 1 243 ? -8.421 -12.812 -12.038 1.00 96.50 243 VAL A CA 1
ATOM 1894 C C . VAL A 1 243 ? -9.595 -12.243 -11.251 1.00 96.50 243 VAL A C 1
ATOM 1896 O O . VAL A 1 243 ? -9.615 -12.287 -10.025 1.00 96.50 243 VAL A O 1
ATOM 1899 N N . ILE A 1 244 ? -10.589 -11.709 -11.956 1.00 97.06 244 ILE A N 1
ATOM 1900 C CA . ILE A 1 244 ? -11.864 -11.277 -11.378 1.00 97.06 244 ILE A CA 1
ATOM 1901 C C . ILE A 1 244 ? -12.926 -12.246 -11.871 1.00 97.06 244 ILE A C 1
ATOM 1903 O O . ILE A 1 244 ? -13.180 -12.322 -13.073 1.00 97.06 244 ILE A O 1
ATOM 1907 N N . MET A 1 245 ? -13.560 -12.999 -10.983 1.00 96.31 245 MET A N 1
ATOM 1908 C CA . MET A 1 245 ? -14.492 -14.035 -11.413 1.00 96.31 245 MET A CA 1
ATOM 1909 C C . MET A 1 245 ? -15.722 -14.159 -10.534 1.00 96.31 245 MET A C 1
ATOM 1911 O O . MET A 1 245 ? -15.695 -13.871 -9.340 1.00 96.31 245 MET A O 1
ATOM 1915 N N . GLN A 1 246 ? -16.824 -14.601 -11.141 1.00 96.25 246 GLN A N 1
ATOM 1916 C CA . GLN A 1 246 ? -18.091 -14.899 -10.471 1.00 96.25 246 GLN A CA 1
ATOM 1917 C C . GLN A 1 246 ? -18.561 -13.761 -9.556 1.00 96.25 246 GLN A C 1
ATOM 1919 O O . GLN A 1 246 ? -19.205 -13.988 -8.534 1.00 96.25 246 GLN A O 1
ATOM 1924 N N . SER A 1 247 ? -18.193 -12.530 -9.905 1.00 97.25 247 SER A N 1
ATOM 1925 C CA . SER A 1 247 ? -18.378 -11.355 -9.069 1.00 97.25 247 SER A CA 1
ATOM 1926 C C . SER A 1 247 ? -19.347 -10.387 -9.731 1.00 97.25 247 SER A C 1
ATOM 1928 O O . SER A 1 247 ? -19.411 -10.265 -10.956 1.00 97.25 247 SER A O 1
ATOM 1930 N N . TYR A 1 248 ? -20.108 -9.675 -8.908 1.00 97.75 248 TYR A N 1
ATOM 1931 C CA . TYR A 1 248 ? -20.955 -8.589 -9.374 1.00 97.75 248 TYR A CA 1
ATOM 1932 C C . TYR A 1 248 ? -20.125 -7.312 -9.547 1.00 97.75 248 TYR A C 1
ATOM 1934 O O . TYR A 1 248 ? -19.472 -6.877 -8.596 1.00 97.75 248 TYR A O 1
ATOM 1942 N N . ILE A 1 249 ? -20.205 -6.680 -10.720 1.00 97.56 249 ILE A N 1
ATOM 1943 C CA . ILE A 1 249 ? -19.547 -5.409 -11.044 1.00 97.56 249 ILE A CA 1
ATOM 1944 C C . ILE A 1 249 ? -20.620 -4.349 -11.326 1.00 97.56 249 ILE A C 1
ATOM 1946 O O . ILE A 1 249 ? -21.356 -4.422 -12.316 1.00 97.56 249 ILE A O 1
ATOM 1950 N N . GLY A 1 250 ? -20.720 -3.351 -10.445 1.00 95.12 250 GLY A N 1
ATOM 1951 C CA . GLY A 1 250 ? -21.590 -2.188 -10.628 1.00 95.12 250 GLY A CA 1
ATOM 1952 C C . GLY A 1 250 ? -21.192 -1.305 -11.822 1.00 95.12 250 GLY A C 1
ATOM 1953 O O . GLY A 1 250 ? -20.105 -1.419 -12.376 1.00 95.12 250 GLY A O 1
ATOM 1954 N N . GLY A 1 251 ? -22.071 -0.380 -12.214 1.00 94.38 251 GLY A N 1
ATOM 1955 C CA . GLY A 1 251 ? -21.938 0.411 -13.452 1.00 94.38 251 GLY A CA 1
ATOM 1956 C C . GLY A 1 251 ? -20.931 1.560 -13.375 1.00 94.38 251 GLY A C 1
ATOM 1957 O O . GLY A 1 251 ? -20.978 2.466 -14.196 1.00 94.38 251 GLY A O 1
ATOM 1958 N N . PHE A 1 252 ? -20.074 1.549 -12.357 1.00 93.56 252 PHE A N 1
ATOM 1959 C CA . PHE A 1 252 ? -19.065 2.571 -12.099 1.00 93.56 252 PHE A CA 1
ATOM 1960 C C . PHE A 1 252 ? -17.752 2.324 -12.845 1.00 93.56 252 PHE A C 1
ATOM 1962 O O . PHE A 1 252 ? -16.911 3.217 -12.920 1.00 93.56 252 PHE A O 1
ATOM 1969 N N . LEU A 1 253 ? -17.550 1.092 -13.320 1.00 95.56 253 LEU A N 1
ATOM 1970 C CA . LEU A 1 253 ? -16.309 0.671 -13.943 1.00 95.56 253 LEU A CA 1
ATOM 1971 C C . LEU A 1 253 ? -16.137 1.354 -15.303 1.00 95.56 253 LEU A C 1
ATOM 1973 O O . LEU A 1 253 ? -17.055 1.349 -16.127 1.00 95.56 253 LEU A O 1
ATOM 1977 N N . ASP A 1 254 ? -14.941 1.883 -15.552 1.00 94.81 254 ASP A N 1
ATOM 1978 C CA . ASP A 1 254 ? -14.557 2.335 -16.879 1.00 94.81 254 ASP A CA 1
ATOM 1979 C C . ASP A 1 254 ? -14.619 1.148 -17.865 1.00 94.81 254 ASP A C 1
ATOM 1981 O O . ASP A 1 254 ? -14.092 0.070 -17.566 1.00 94.81 254 ASP A O 1
ATOM 1985 N N . PRO A 1 255 ? -15.246 1.302 -19.043 1.00 95.81 255 PRO A N 1
ATOM 1986 C CA . PRO A 1 255 ? -15.408 0.210 -19.998 1.00 95.81 255 PRO A CA 1
ATOM 1987 C C . PRO A 1 255 ? -14.098 -0.436 -20.463 1.00 95.81 255 PRO A C 1
ATOM 1989 O O . PRO A 1 255 ? -14.107 -1.632 -20.769 1.00 95.81 255 PRO A O 1
ATOM 1992 N N . ALA A 1 256 ? -12.983 0.307 -20.465 1.00 95.00 256 ALA A N 1
ATOM 1993 C CA . ALA A 1 256 ? -11.660 -0.237 -20.769 1.00 95.00 256 ALA A CA 1
ATOM 1994 C C . ALA A 1 256 ? -11.246 -1.341 -19.777 1.00 95.00 256 ALA A C 1
ATOM 1996 O O . ALA A 1 256 ? -10.497 -2.253 -20.134 1.00 95.00 256 ALA A O 1
ATOM 1997 N N . GLY A 1 257 ? -11.778 -1.297 -18.551 1.00 96.19 257 GLY A N 1
ATOM 1998 C CA . GLY A 1 257 ? -11.653 -2.306 -17.501 1.00 96.19 257 GLY A CA 1
ATOM 1999 C C . GLY A 1 257 ? -10.285 -2.377 -16.839 1.00 96.19 257 GLY A C 1
ATOM 2000 O O . GLY A 1 257 ? -10.226 -2.513 -15.626 1.00 96.19 257 GLY A O 1
ATOM 2001 N N . TRP A 1 258 ? -9.195 -2.218 -17.586 1.00 94.75 258 TRP A N 1
ATOM 2002 C CA . TRP A 1 258 ? -7.825 -2.285 -17.078 1.00 94.75 258 TRP A CA 1
ATOM 2003 C C . TRP A 1 258 ? -7.057 -1.020 -17.461 1.00 94.75 258 TRP A C 1
ATOM 2005 O O . TRP A 1 258 ? -7.138 -0.561 -18.601 1.00 94.75 258 TRP A O 1
ATOM 2015 N N . ALA A 1 259 ? -6.324 -0.449 -16.504 1.00 91.06 259 ALA A N 1
ATOM 2016 C CA . ALA A 1 259 ? -5.551 0.774 -16.703 1.00 91.06 259 ALA A CA 1
ATOM 2017 C C . ALA A 1 259 ? -4.097 0.450 -17.046 1.00 91.06 259 ALA A C 1
ATOM 2019 O O . ALA A 1 259 ? -3.462 -0.367 -16.375 1.00 91.06 259 ALA A O 1
ATOM 2020 N N . SER A 1 260 ? -3.570 1.088 -18.097 1.00 78.75 260 SER A N 1
ATOM 2021 C CA . SER A 1 260 ? -2.164 0.931 -18.487 1.00 78.75 260 SER A CA 1
ATOM 2022 C C . SER A 1 260 ? -1.246 1.518 -17.425 1.00 78.75 260 SER A C 1
ATOM 2024 O O . SER A 1 260 ? -1.537 2.571 -16.857 1.00 78.75 260 SER A O 1
ATOM 2026 N N . TRP A 1 261 ? -0.104 0.870 -17.230 1.00 72.88 261 TRP A N 1
ATOM 2027 C CA . TRP A 1 261 ? 1.032 1.408 -16.488 1.00 72.88 261 TRP A CA 1
ATOM 2028 C C . TRP A 1 261 ? 2.323 1.182 -17.291 1.00 72.88 261 TRP A C 1
ATOM 2030 O O . TRP A 1 261 ? 2.250 0.798 -18.458 1.00 72.88 261 TRP A O 1
ATOM 2040 N N . GLU A 1 262 ? 3.487 1.415 -16.686 1.00 68.81 262 GLU A N 1
ATOM 2041 C CA . GLU A 1 262 ? 4.814 1.239 -17.301 1.00 68.81 262 GLU A CA 1
ATOM 2042 C C . GLU A 1 262 ? 5.190 -0.231 -17.596 1.00 68.81 262 GLU A C 1
ATOM 2044 O O . GLU A 1 262 ? 6.172 -0.483 -18.291 1.00 68.81 262 GLU A O 1
ATOM 2049 N N . ALA A 1 263 ? 4.416 -1.206 -17.105 1.00 66.25 263 ALA A N 1
ATOM 2050 C CA . ALA A 1 263 ? 4.668 -2.633 -17.319 1.00 66.25 263 ALA A CA 1
ATOM 2051 C C . ALA A 1 263 ? 4.336 -3.098 -18.750 1.00 66.25 263 ALA A C 1
ATOM 2053 O O . ALA A 1 263 ? 3.440 -2.573 -19.420 1.00 66.25 263 ALA A O 1
ATOM 2054 N N . ASN A 1 264 ? 5.008 -4.157 -19.210 1.00 76.69 264 ASN A N 1
ATOM 2055 C CA . ASN A 1 264 ? 4.728 -4.771 -20.500 1.00 76.69 264 ASN A CA 1
ATOM 2056 C C . ASN A 1 264 ? 3.378 -5.503 -20.469 1.00 76.69 264 ASN A C 1
ATOM 2058 O O . ASN A 1 264 ? 3.267 -6.658 -20.061 1.00 76.69 264 ASN A O 1
ATOM 2062 N N . VAL A 1 265 ? 2.344 -4.851 -20.997 1.00 84.00 265 VAL A N 1
ATOM 2063 C CA . VAL A 1 265 ? 0.970 -5.380 -21.087 1.00 84.00 265 VAL A CA 1
ATOM 2064 C C . VAL A 1 265 ? 0.835 -6.688 -21.886 1.00 84.00 265 VAL A C 1
ATOM 2066 O O . VAL A 1 265 ? -0.233 -7.299 -21.907 1.00 84.00 265 VAL A O 1
ATOM 2069 N N . SER A 1 266 ? 1.899 -7.139 -22.556 1.00 85.31 266 SER A N 1
ATOM 2070 C CA . SER A 1 266 ? 1.923 -8.422 -23.266 1.00 85.31 266 SER A CA 1
ATOM 2071 C C . SER A 1 266 ? 2.235 -9.613 -22.356 1.00 85.31 266 SER A C 1
ATOM 2073 O O . SER A 1 266 ? 1.936 -10.741 -22.735 1.00 85.31 266 SER A O 1
ATOM 2075 N N . THR A 1 267 ? 2.851 -9.391 -21.188 1.00 88.56 267 THR A N 1
ATOM 2076 C CA . THR A 1 267 ? 3.296 -10.470 -20.283 1.00 88.56 267 THR A CA 1
ATOM 2077 C C . THR A 1 267 ? 2.325 -10.740 -19.139 1.00 88.56 267 THR A C 1
ATOM 2079 O O . THR A 1 267 ? 2.405 -11.795 -18.512 1.00 88.56 267 THR A O 1
ATOM 2082 N N . VAL A 1 268 ? 1.409 -9.809 -18.864 1.00 92.31 268 VAL A N 1
ATOM 2083 C CA . VAL A 1 268 ? 0.418 -9.919 -17.786 1.00 92.31 268 VAL A CA 1
ATOM 2084 C C . VAL A 1 268 ? -0.573 -11.061 -18.043 1.00 92.31 268 VAL A C 1
ATOM 2086 O O . VAL A 1 268 ? -0.802 -11.461 -19.183 1.00 92.31 268 VAL A O 1
ATOM 2089 N N . PHE A 1 269 ? -1.185 -11.575 -16.979 1.00 93.31 269 PHE A N 1
ATOM 2090 C CA . PHE A 1 269 ? -2.308 -12.509 -17.054 1.00 93.31 269 PHE A CA 1
ATOM 2091 C C . PHE A 1 269 ? -3.503 -11.902 -16.332 1.00 93.31 269 PHE A C 1
ATOM 2093 O O . PHE A 1 269 ? -3.663 -12.063 -15.121 1.00 93.31 269 PHE A O 1
ATOM 2100 N N . TYR A 1 270 ? -4.312 -11.143 -17.064 1.00 95.25 270 TYR A N 1
ATOM 2101 C CA . TYR A 1 270 ? -5.495 -10.470 -16.533 1.00 95.25 270 TYR A CA 1
ATOM 2102 C C . TYR A 1 270 ? -6.736 -11.140 -17.088 1.00 95.25 270 TYR A C 1
ATOM 2104 O O . TYR A 1 270 ? -6.898 -11.200 -18.302 1.00 95.25 270 TYR A O 1
ATOM 2112 N N . ALA A 1 271 ? -7.605 -11.661 -16.228 1.00 96.19 271 ALA A N 1
ATOM 2113 C CA . ALA A 1 271 ? -8.764 -12.414 -16.685 1.00 96.19 271 ALA A CA 1
ATOM 2114 C C . ALA A 1 271 ? -10.057 -12.025 -15.974 1.00 96.19 271 ALA A C 1
ATOM 2116 O O . ALA A 1 271 ? -10.076 -11.685 -14.791 1.00 96.19 271 ALA A O 1
ATOM 2117 N N . GLU A 1 272 ? -11.153 -12.126 -16.720 1.00 96.56 272 GLU A N 1
ATOM 2118 C CA . GLU A 1 272 ? -12.516 -11.987 -16.221 1.00 96.56 272 GLU A CA 1
ATOM 2119 C C . GLU A 1 272 ? -13.288 -13.277 -16.524 1.00 96.56 272 GLU A C 1
ATOM 2121 O O . GLU A 1 272 ? -13.212 -13.786 -17.642 1.00 96.56 272 GLU A O 1
ATOM 2126 N N . PHE A 1 273 ? -14.035 -13.823 -15.558 1.00 96.12 273 PHE A N 1
ATOM 2127 C CA . PHE A 1 273 ? -14.812 -15.051 -15.779 1.00 96.12 273 PHE A CA 1
ATOM 2128 C C . PHE A 1 273 ? -16.160 -15.032 -15.067 1.00 96.12 273 PHE A C 1
ATOM 2130 O O . PHE A 1 273 ? -16.224 -14.953 -13.847 1.00 96.12 273 PHE A O 1
ATOM 2137 N N . GLN A 1 274 ? -17.254 -15.151 -15.823 1.00 95.31 274 GLN A N 1
ATOM 2138 C CA . GLN A 1 274 ? -18.624 -15.201 -15.283 1.00 95.31 274 GLN A CA 1
ATOM 2139 C C . GLN A 1 274 ? -18.968 -14.048 -14.318 1.00 95.31 274 GLN A C 1
ATOM 2141 O O . GLN A 1 274 ? -19.763 -14.214 -13.393 1.00 95.31 274 GLN A O 1
ATOM 2146 N N . ASN A 1 275 ? -18.380 -12.868 -14.527 1.00 96.81 275 ASN A N 1
ATOM 2147 C CA . ASN A 1 275 ? -18.804 -11.662 -13.824 1.00 96.81 275 ASN A CA 1
ATOM 2148 C C . ASN A 1 275 ? -20.164 -11.201 -14.350 1.00 96.81 275 ASN A C 1
ATOM 2150 O O . ASN A 1 275 ? -20.506 -11.428 -15.512 1.00 96.81 275 ASN A O 1
ATOM 2154 N N . PHE A 1 276 ? -20.938 -10.542 -13.496 1.00 97.19 276 PHE A N 1
ATOM 2155 C CA . PHE A 1 276 ? -22.290 -10.101 -13.827 1.00 97.19 276 PHE A CA 1
ATOM 2156 C C . PHE A 1 276 ? -22.562 -8.682 -13.323 1.00 97.19 276 PHE A C 1
ATOM 2158 O O . PHE A 1 276 ? -21.877 -8.177 -12.438 1.00 97.19 276 PHE A O 1
ATOM 2165 N N . GLY A 1 277 ? -23.580 -8.028 -13.878 1.00 97.25 277 GLY A N 1
ATOM 2166 C CA . GLY A 1 277 ? -23.936 -6.649 -13.546 1.00 97.25 277 GLY A CA 1
ATOM 2167 C C . GLY A 1 277 ? -23.563 -5.643 -14.642 1.00 97.25 277 GLY A C 1
ATOM 2168 O O . GLY A 1 277 ? -22.986 -6.001 -15.663 1.00 97.25 277 GLY A O 1
ATOM 2169 N N . PRO A 1 278 ? -23.933 -4.367 -14.472 1.00 96.00 278 PRO A N 1
ATOM 2170 C CA . PRO A 1 278 ? -23.784 -3.361 -15.525 1.00 96.00 278 PRO A CA 1
ATOM 2171 C C . PRO A 1 278 ? -22.327 -3.051 -15.910 1.00 96.00 278 PRO A C 1
ATOM 2173 O O . PRO A 1 278 ? -22.084 -2.657 -17.046 1.00 96.00 278 PRO A O 1
ATOM 2176 N N . GLY A 1 279 ? -21.357 -3.244 -15.009 1.00 95.69 279 GLY A N 1
ATOM 2177 C CA . GLY A 1 279 ? -19.931 -3.047 -15.303 1.00 95.69 279 GLY A CA 1
ATOM 2178 C C . GLY A 1 279 ? -19.218 -4.286 -15.858 1.00 95.69 279 GLY A C 1
ATOM 2179 O O . GLY A 1 279 ? -18.039 -4.206 -16.203 1.00 95.69 279 GLY A O 1
ATOM 2180 N N . SER A 1 280 ? -19.897 -5.435 -15.957 1.00 95.31 280 SER A N 1
ATOM 2181 C CA . SER A 1 280 ? -19.281 -6.695 -16.398 1.00 95.31 280 SER A CA 1
ATOM 2182 C C . SER A 1 280 ? -19.253 -6.882 -17.918 1.00 95.31 280 SER A C 1
ATOM 2184 O O . SER A 1 280 ? -18.804 -7.923 -18.388 1.00 95.31 280 SER A O 1
ATOM 2186 N N . LEU A 1 281 ? -19.757 -5.917 -18.694 1.00 94.06 281 LEU A N 1
ATOM 2187 C CA . LEU A 1 281 ? -19.666 -5.946 -20.154 1.00 94.06 281 LEU A CA 1
ATOM 2188 C C . LEU A 1 281 ? -18.207 -5.784 -20.586 1.00 94.06 281 LEU A C 1
ATOM 2190 O O . LEU A 1 281 ? -17.535 -4.847 -20.154 1.00 94.06 281 LEU A O 1
ATOM 2194 N N . THR A 1 282 ? -17.733 -6.699 -21.434 1.00 94.62 282 THR A N 1
ATOM 2195 C CA . THR A 1 282 ? -16.321 -6.775 -21.833 1.00 94.62 282 THR A CA 1
ATOM 2196 C C . THR A 1 282 ? -16.039 -6.278 -23.255 1.00 94.62 282 THR A C 1
ATOM 2198 O O . THR A 1 282 ? -14.896 -6.289 -23.703 1.00 94.62 282 THR A O 1
ATOM 2201 N N . ASP A 1 283 ? -17.064 -5.807 -23.963 1.00 93.06 283 ASP A N 1
ATOM 2202 C CA . ASP A 1 283 ? -17.029 -5.372 -25.366 1.00 93.06 283 ASP A CA 1
ATOM 2203 C C . ASP A 1 283 ? -16.036 -4.235 -25.651 1.00 93.06 283 ASP A C 1
ATOM 2205 O O . ASP A 1 283 ? -15.537 -4.107 -26.768 1.00 93.06 283 ASP A O 1
ATOM 2209 N N . ARG A 1 284 ? -15.742 -3.420 -24.635 1.00 95.12 284 ARG A N 1
ATOM 2210 C CA . ARG A 1 284 ? -14.821 -2.276 -24.711 1.00 95.12 284 ARG A CA 1
ATOM 2211 C C . ARG A 1 284 ? -13.548 -2.447 -23.889 1.00 95.12 284 ARG A C 1
ATOM 2213 O O . ARG A 1 284 ? -12.811 -1.475 -23.725 1.00 95.12 284 ARG A O 1
ATOM 2220 N N . ARG A 1 285 ? -13.280 -3.653 -23.376 1.00 95.81 285 ARG A N 1
ATOM 2221 C CA . ARG A 1 285 ? -12.048 -3.928 -22.627 1.00 95.81 285 ARG A CA 1
ATOM 2222 C C . ARG A 1 285 ? -10.829 -3.684 -23.502 1.00 95.81 285 ARG A C 1
ATOM 2224 O O . ARG A 1 285 ? -10.873 -3.865 -24.718 1.00 95.81 285 ARG A O 1
ATOM 2231 N N . VAL A 1 286 ? -9.730 -3.283 -22.872 1.00 93.88 286 VAL A N 1
ATOM 2232 C CA . VAL A 1 286 ? -8.454 -3.118 -23.572 1.00 93.88 286 VAL A CA 1
ATOM 2233 C C . VAL A 1 286 ? -8.060 -4.408 -24.304 1.00 93.88 286 VAL A C 1
ATOM 2235 O O . VAL A 1 286 ? -8.155 -5.507 -23.763 1.00 93.88 286 VAL A O 1
ATOM 2238 N N . GLY A 1 287 ? -7.593 -4.269 -25.544 1.00 91.12 287 GLY A N 1
ATOM 2239 C CA . GLY A 1 287 ? -7.196 -5.392 -26.402 1.00 91.12 287 GLY A CA 1
ATOM 2240 C C . GLY A 1 287 ? -5.766 -5.878 -26.168 1.00 91.12 287 GLY A C 1
ATOM 2241 O O . GLY A 1 287 ? -5.069 -6.194 -27.130 1.00 91.12 287 GLY A O 1
ATOM 2242 N N . TRP A 1 288 ? -5.275 -5.853 -24.928 1.00 93.38 288 TRP A N 1
ATOM 2243 C CA . TRP A 1 288 ? -3.896 -6.249 -24.641 1.00 93.38 288 TRP A CA 1
ATOM 2244 C C . TRP A 1 288 ? -3.702 -7.760 -24.791 1.00 93.38 288 TRP A C 1
ATOM 2246 O O . TRP A 1 288 ? -4.581 -8.515 -24.376 1.00 93.38 288 TRP A O 1
ATOM 2256 N N . PRO A 1 289 ? -2.537 -8.229 -25.280 1.00 91.00 289 PRO A N 1
ATOM 2257 C CA . PRO A 1 289 ? -2.273 -9.664 -25.401 1.00 91.00 289 PRO A CA 1
ATOM 2258 C C . PRO A 1 289 ? -2.385 -10.429 -24.072 1.00 91.00 289 PRO A C 1
ATOM 2260 O O . PRO A 1 289 ? -2.773 -11.595 -24.066 1.00 91.00 289 PRO A O 1
ATOM 2263 N N . GLY A 1 290 ? -2.064 -9.776 -22.948 1.00 89.50 290 GLY A N 1
ATOM 2264 C CA . GLY A 1 290 ? -2.160 -10.358 -21.610 1.00 89.50 290 GLY A CA 1
ATOM 2265 C C . GLY A 1 290 ? -3.563 -10.363 -20.987 1.00 89.50 290 GLY A C 1
ATOM 2266 O O . GLY A 1 290 ? -3.759 -10.961 -19.928 1.00 89.50 290 GLY A O 1
ATOM 2267 N N . VAL A 1 291 ? -4.555 -9.723 -21.620 1.00 93.75 291 VAL A N 1
ATOM 2268 C CA . VAL A 1 291 ? -5.946 -9.708 -21.143 1.00 93.75 291 VAL A CA 1
ATOM 2269 C C . VAL A 1 291 ? -6.731 -10.849 -21.792 1.00 93.75 291 VAL A C 1
ATOM 2271 O O . VAL A 1 291 ? -6.862 -10.933 -23.012 1.00 93.75 291 VAL A O 1
ATOM 2274 N N . ARG A 1 292 ? -7.281 -11.741 -20.966 1.00 91.88 292 ARG A N 1
ATOM 2275 C CA . ARG A 1 292 ? -8.003 -12.950 -21.372 1.00 91.88 292 ARG A CA 1
ATOM 2276 C C . ARG A 1 292 ? -9.456 -12.898 -20.915 1.00 91.88 292 ARG A C 1
ATOM 2278 O O . ARG A 1 292 ? -9.778 -13.161 -19.762 1.00 91.88 292 ARG A O 1
ATOM 2285 N N . LEU A 1 293 ? -10.346 -12.602 -21.856 1.00 89.69 293 LEU A N 1
ATOM 2286 C CA . LEU A 1 293 ? -11.789 -12.477 -21.601 1.00 89.69 293 LEU A CA 1
ATOM 2287 C C . LEU A 1 293 ? -12.556 -13.800 -21.785 1.00 89.69 293 LEU A C 1
ATOM 2289 O O . LEU A 1 293 ? -13.704 -13.906 -21.373 1.00 89.69 293 LEU A O 1
ATOM 2293 N N . ASN A 1 294 ? -11.913 -14.808 -22.385 1.00 83.31 294 ASN A N 1
ATOM 2294 C CA . ASN A 1 294 ? -12.489 -16.122 -22.683 1.00 83.31 294 ASN A CA 1
ATOM 2295 C C . ASN A 1 294 ? -11.679 -17.245 -22.018 1.00 83.31 294 ASN A C 1
ATOM 2297 O O . ASN A 1 294 ? -11.252 -18.183 -22.691 1.00 83.31 294 ASN A O 1
ATOM 2301 N N . ILE A 1 295 ? -11.417 -17.137 -20.714 1.00 90.50 295 ILE A N 1
ATOM 2302 C CA . ILE A 1 295 ? -10.785 -18.240 -19.980 1.00 90.50 295 ILE A CA 1
ATOM 2303 C C . ILE A 1 295 ? -11.778 -19.386 -19.748 1.00 90.50 295 ILE A C 1
ATOM 2305 O O . ILE A 1 295 ? -12.983 -19.180 -19.586 1.00 90.50 295 ILE A O 1
ATOM 2309 N N . THR A 1 296 ? -11.270 -20.614 -19.749 1.00 91.25 296 THR A N 1
ATOM 2310 C CA . THR A 1 296 ? -12.053 -21.828 -19.496 1.00 91.25 296 THR A CA 1
ATOM 2311 C C . THR A 1 296 ? -12.423 -21.959 -18.018 1.00 91.25 296 THR A C 1
ATOM 2313 O O . THR A 1 296 ? -11.776 -21.393 -17.136 1.00 91.25 296 THR A O 1
ATOM 2316 N N . SER A 1 297 ? -13.440 -22.771 -17.714 1.00 88.75 297 SER A N 1
ATOM 2317 C CA . SER A 1 297 ? -13.787 -23.094 -16.321 1.00 88.75 297 SER A CA 1
ATOM 2318 C C . SER A 1 297 ? -12.634 -23.762 -15.562 1.00 88.75 297 SER A C 1
ATOM 2320 O O . SER A 1 297 ? -12.536 -23.609 -14.348 1.00 88.75 297 SER A O 1
ATOM 2322 N N . GLU A 1 298 ? -11.756 -24.485 -16.261 1.00 89.00 298 GLU A N 1
ATOM 2323 C CA . GLU A 1 298 ? -10.575 -25.111 -15.664 1.00 89.00 298 GLU A CA 1
ATOM 2324 C C . GLU A 1 298 ? -9.487 -24.085 -15.331 1.00 89.00 298 GLU A C 1
ATOM 2326 O O . GLU A 1 298 ? -8.972 -24.093 -14.215 1.00 89.00 298 GLU A O 1
ATOM 2331 N N . GLU A 1 299 ? -9.199 -23.145 -16.236 1.00 86.94 299 GLU A N 1
ATOM 2332 C CA . GLU A 1 299 ? -8.290 -22.023 -15.958 1.00 86.94 299 GLU A CA 1
ATOM 2333 C C . GLU A 1 299 ? -8.802 -21.147 -14.807 1.00 86.94 299 GLU A C 1
ATOM 2335 O O . GLU A 1 299 ? -8.027 -20.771 -13.927 1.00 86.94 299 GLU A O 1
ATOM 2340 N N . ALA A 1 300 ? -10.111 -20.875 -14.768 1.00 85.44 300 ALA A N 1
ATOM 2341 C CA . ALA A 1 300 ? -10.732 -20.133 -13.675 1.00 85.44 300 ALA A CA 1
ATOM 2342 C C . ALA A 1 300 ? -10.597 -20.877 -12.336 1.00 85.44 300 ALA A C 1
ATOM 2344 O O . ALA A 1 300 ? -10.230 -20.275 -11.332 1.00 85.44 300 ALA A O 1
ATOM 2345 N N . ARG A 1 301 ? -10.824 -22.199 -12.317 1.00 85.25 301 ARG A N 1
ATOM 2346 C CA . ARG A 1 301 ? -10.654 -23.035 -11.116 1.00 85.25 301 ARG A CA 1
ATOM 2347 C C . ARG A 1 301 ? -9.207 -23.060 -10.622 1.00 85.25 301 ARG A C 1
ATOM 2349 O O . ARG A 1 301 ? -8.986 -23.039 -9.419 1.00 85.25 301 ARG A O 1
ATOM 2356 N N . ASN A 1 302 ? -8.239 -23.084 -11.534 1.00 84.69 302 ASN A N 1
ATOM 2357 C CA . ASN A 1 302 ? -6.815 -23.061 -11.192 1.00 84.69 302 ASN A CA 1
ATOM 2358 C C . ASN A 1 302 ? -6.333 -21.679 -10.707 1.00 84.69 302 ASN A C 1
ATOM 2360 O O . ASN A 1 302 ? -5.187 -21.555 -10.287 1.00 84.69 302 ASN A O 1
ATOM 2364 N N . SER A 1 303 ? -7.197 -20.661 -10.779 1.00 79.56 303 SER A N 1
ATOM 2365 C CA . SER A 1 303 ? -6.942 -19.283 -10.343 1.00 79.56 303 SER A CA 1
ATOM 2366 C C . SER A 1 303 ? -7.717 -18.906 -9.066 1.00 79.56 303 SER A C 1
ATOM 2368 O O . SER A 1 303 ? -7.816 -17.718 -8.747 1.00 79.56 303 SER A O 1
ATOM 2370 N N . GLN A 1 304 ? -8.327 -19.889 -8.389 1.00 68.62 304 GLN A N 1
ATOM 2371 C CA . GLN A 1 304 ? -8.981 -19.732 -7.081 1.00 68.62 304 GLN A CA 1
ATOM 2372 C C . GLN A 1 304 ? -7.957 -19.641 -5.952 1.00 68.62 304 GLN A C 1
ATOM 2374 O O . GLN A 1 304 ? -6.939 -20.366 -6.022 1.00 68.62 304 GLN A O 1
#

Sequence (304 aa):
MCNVTRYPDSCYSSMSSALRSSSNVTDPHNPEPHELFLLSLKVALNEVISLSSLPQRIISSQMYSNETNDPLVQSALHACEILFADAIDYIEESISSIQVGQEDKGMLVTSKIDDVRTWLSTAITDLETCIDGFKDTGKRLILTDEVRYAMTNSTRFTSNSLAIASNLLTILDNLYLPIHRKLLRHTTKATMPRQFNTITAQSKSDPNQNTGMSIQGCRMNPFDNLTAPTYLGRPWKDYATTVIMQSYIGGFLDPAGWASWEANVSTVFYAEFQNFGPGSLTDRRVGWPGVRLNITSEEARNSQ

Radius of gyration: 21.74 Å; chains: 1; bounding box: 54×43×61 Å

Organism: Hevea brasiliensis (NCBI:txid3981)

pLDDT: mean 83.08, std 15.29, range [33.16, 97.94]

InterPro domains:
  IPR000070 Pectinesterase, catalytic [PF01095] (188-301)
  IPR006501 Pectinesterase inhibitor domain [PF04043] (1-164)
  IPR006501 Pectinesterase inhibitor domain [SM00856] (1-164)
  IPR006501 Pectinesterase inhibitor domain [TIGR01614] (1-168)
  IPR011050 Pectin lyase fold/virulence factor [SSF51126] (189-302)
  IPR012334 Pectin lyase fold [G3DSA:2.160.20.10] (183-304)
  IPR035513 Invertase/pectin methylesterase inhibitor domain superfamily [G3DSA:1.20.140.40] (1-169)
  IPR035513 Invertase/pectin methylesterase inhibitor domain superfamily [SSF101148] (1-169)

Foldseek 3Di:
DLVLFPCSVLLVVLLVVLLVVDPPQPDSVDGDLLVSLLSLLVSLLVLLVVLLCVLVVLLPDPVCVVVNVDPLSNVLSVLLNVLSVLLNVLSVLLSVLSPDDPPDDAARLPVSLVSNLVSLVSSLVSLVLSLVSCVPVVPPPPVSVVSCVSCVSSNRSSRSSSSCSVCVVVVVVVVPGDYHYDDDDDDDDDDDPPDAEELDEFADADQPDPDAEEAAAEEDDDPDDDPHAYAPHEYPYFQHEYEYENYEDEQRHDLLRYDYDPYQLLRYAYEYYNYDYNNNDNPNHDPGNNYDDDDDPVRVVVVD

Secondary structure (DSSP, 8-state):
-GGGSSSHHHHHHHHHHHHHH-TT-S-TTS--HHHHHHHHHHHHHHHHHHHTTHHHHHHT-GGGHHHHTSHHHHHHHHHHHHHHHHHHHHHHHHHHHHS--TT-SSS-HHHHHHHHHHHHHHHHHHHHHHHHHTGGGSS-HHHHHHHHHHTHHHHHHHHHHHHHHHHHHHHHHTTTPPP--------PPPPPTT--EEEEEE---STT----EEEES-EE--SS---S-EEEEEESSTT-EEEEES-EE-TTB-TT-B---SS-TTT-EEEEES-BSTT---TTS---TTEESS--HHHHHTT-